Protein AF-0000000084337267 (afdb_homodimer)

Sequence (332 aa):
MKSTITTDLRGLTYNDCVKAAYFEVLKQTKALLATLPEDPHRYSLIREDKVPIIEGTIVHEFINPLLYMRLECHKDDKLAINFGCDSQPGFLEYEPLSGMFLRILYKVTMSTTTAINIEDCVRTDYIVTECSEFYEFLEEVGLKNHIFHHIKHKPKAIKRKLRKVAMKSTITTDLRGLTYNDCVKAAYFEVLKQTKALLATLPEDPHRYSLIREDKVPIIEGTIVHEFINPLLYMRLECHKDDKLAINFGCDSQPGFLEYEPLSGMFLRILYKVTMSTTTAINIEDCVRTDYIVTECSEFYEFLEEVGLKNHIFHHIKHKPKAIKRKLRKVA

pLDDT: mean 87.69, std 18.83, range [27.53, 98.81]

Secondary structure (DSSP, 8-state):
-------------HHHHHHHHHHHHHHHHHHHHTT-SSGGGGEEEEE-PPSP--TT-EEEEEE-SSEEEEEEE-GGG-EEEEEEE--SGGGGGGHHHHHHHHHHHHHHTSTTTSSS--GGGB--SS-B--HHHHHHHHHHHT-TT-EEEEPPP-------------/-------------HHHHHHHHHHHHHHHHHHHHTT-SSGGGGEEEEE-PPSP--TT-EEEEEE-SSEEEEEEE-GGG-EEEEEEE--SGGGGGGHHHHHHHHHHHHHHTSTTTSSS--GGGB--SS-B--HHHHHHHHHHHT-TT-EEEEPPP-------------

Structure (mmCIF, N/CA/C/O backbone):
data_AF-0000000084337267-model_v1
#
loop_
_entity.id
_entity.type
_entity.pdbx_description
1 polymer 'Uncharacterized protein'
#
loop_
_atom_site.group_PDB
_atom_site.id
_atom_site.type_symbol
_atom_site.label_atom_id
_atom_site.label_alt_id
_atom_site.label_comp_id
_atom_site.label_asym_id
_atom_site.label_entity_id
_atom_site.label_seq_id
_atom_site.pdbx_PDB_ins_code
_atom_site.Cartn_x
_atom_site.Cartn_y
_atom_site.Cartn_z
_atom_site.occupancy
_atom_site.B_iso_or_equiv
_atom_site.auth_seq_id
_atom_site.auth_comp_id
_atom_site.auth_asym_id
_atom_site.auth_atom_id
_atom_site.pdbx_PDB_model_num
ATOM 1 N N . MET A 1 1 ? -3.305 56.562 -6.633 1 29.8 1 MET A N 1
ATOM 2 C CA . MET A 1 1 ? -2.307 55.562 -6.914 1 29.8 1 MET A CA 1
ATOM 3 C C . MET A 1 1 ? -2.945 54.156 -6.941 1 29.8 1 MET A C 1
ATOM 5 O O . MET A 1 1 ? -3.6 53.75 -5.98 1 29.8 1 MET A O 1
ATOM 9 N N . LYS A 1 2 ? -3.301 53.656 -8.164 1 34.62 2 LYS A N 1
ATOM 10 C CA . LYS A 1 2 ? -4.109 52.438 -8.344 1 34.62 2 LYS A CA 1
ATOM 11 C C . LYS A 1 2 ? -3.439 51.219 -7.719 1 34.62 2 LYS A C 1
ATOM 13 O O . LYS A 1 2 ? -2.27 50.938 -7.984 1 34.62 2 LYS A O 1
ATOM 18 N N . SER A 1 3 ? -3.695 50.844 -6.473 1 32.66 3 SER A N 1
ATOM 19 C CA . SER A 1 3 ? -3.137 49.688 -5.777 1 32.66 3 SER A CA 1
ATOM 20 C C . SER A 1 3 ? -3.24 48.438 -6.625 1 32.66 3 SER A C 1
ATOM 22 O O . SER A 1 3 ? -4.336 48.031 -7.043 1 32.66 3 SER A O 1
ATOM 24 N N . THR A 1 4 ? -2.371 48.281 -7.633 1 36.12 4 THR A N 1
ATOM 25 C CA . THR A 1 4 ? -2.316 47.062 -8.43 1 36.12 4 THR A CA 1
ATOM 26 C C . THR A 1 4 ? -2.383 45.812 -7.543 1 36.12 4 THR A C 1
ATOM 28 O O . THR A 1 4 ? -1.525 45.625 -6.68 1 36.12 4 THR A O 1
ATOM 31 N N . ILE A 1 5 ? -3.492 45.406 -7.059 1 35.41 5 ILE A N 1
ATOM 32 C CA . ILE A 1 5 ? -3.654 44.125 -6.41 1 35.41 5 ILE A CA 1
ATOM 33 C C . ILE A 1 5 ? -2.83 43.062 -7.145 1 35.41 5 ILE A C 1
ATOM 35 O O . ILE A 1 5 ? -3.049 42.812 -8.328 1 35.41 5 ILE A O 1
ATOM 39 N N . THR A 1 6 ? -1.429 43.188 -7.113 1 35.31 6 THR A N 1
ATOM 40 C CA . THR A 1 6 ? -0.659 42.062 -7.645 1 35.31 6 THR A CA 1
ATOM 41 C C . THR A 1 6 ? -1.352 40.719 -7.344 1 35.31 6 THR A C 1
ATOM 43 O O . THR A 1 6 ? -1.533 40.375 -6.18 1 35.31 6 THR A O 1
ATOM 46 N N . THR A 1 7 ? -2.494 40.5 -7.883 1 34.97 7 THR A N 1
ATOM 47 C CA . THR A 1 7 ? -3.08 39.156 -7.93 1 34.97 7 THR A CA 1
ATOM 48 C C . THR A 1 7 ? -1.989 38.094 -7.922 1 34.97 7 THR A C 1
ATOM 50 O O . THR A 1 7 ? -1.185 38 -8.852 1 34.97 7 THR A O 1
ATOM 53 N N . ASP A 1 8 ? -1.152 38 -6.828 1 38.19 8 ASP A N 1
ATOM 54 C CA . ASP A 1 8 ? -0.079 37.031 -6.629 1 38.19 8 ASP A CA 1
ATOM 55 C C . ASP A 1 8 ? -0.383 35.719 -7.348 1 38.19 8 ASP A C 1
ATOM 57 O O . ASP A 1 8 ? -1.327 35.031 -6.988 1 38.19 8 ASP A O 1
ATOM 61 N N . LEU A 1 9 ? -0.412 35.562 -8.547 1 42.19 9 LEU A N 1
ATOM 62 C CA . LEU A 1 9 ? -0.551 34.5 -9.531 1 42.19 9 LEU A CA 1
ATOM 63 C C . LEU A 1 9 ? 0.139 33.219 -9.055 1 42.19 9 LEU A C 1
ATOM 65 O O . LEU A 1 9 ? 0.752 32.5 -9.852 1 42.19 9 LEU A O 1
ATOM 69 N N . ARG A 1 10 ? 0.681 33.125 -7.902 1 48.06 10 ARG A N 1
ATOM 70 C CA . ARG A 1 10 ? 1.623 32.094 -7.461 1 48.06 10 ARG A CA 1
ATOM 71 C C . ARG A 1 10 ? 1.067 30.703 -7.703 1 48.06 10 ARG A C 1
ATOM 73 O O . ARG A 1 10 ? -0.042 30.391 -7.266 1 48.06 10 ARG A O 1
ATOM 80 N N . GLY A 1 11 ? 1.317 30.156 -8.922 1 65.5 11 GLY A N 1
ATOM 81 C CA . GLY A 1 11 ? 1.007 28.828 -9.406 1 65.5 11 GLY A CA 1
ATOM 82 C C . GLY A 1 11 ? 0.989 27.781 -8.312 1 65.5 11 GLY A C 1
ATOM 83 O O . GLY A 1 11 ? 1.467 28.016 -7.203 1 65.5 11 GLY A O 1
ATOM 84 N N . LEU A 1 12 ? 0.095 26.812 -8.477 1 81.56 12 LEU A N 1
ATOM 85 C CA . LEU A 1 12 ? -0.042 25.734 -7.496 1 81.56 12 LEU A CA 1
ATOM 86 C C . LEU A 1 12 ? 1.315 25.125 -7.168 1 81.56 12 LEU A C 1
ATOM 88 O O . LEU A 1 12 ? 2.088 24.797 -8.07 1 81.56 12 LEU A O 1
ATOM 92 N N . THR A 1 13 ? 1.628 25.359 -5.957 1 93.25 13 THR A N 1
ATOM 93 C CA . THR A 1 13 ? 2.869 24.734 -5.512 1 93.25 13 THR A CA 1
ATOM 94 C C . THR A 1 13 ? 2.688 23.219 -5.34 1 93.25 13 THR A C 1
ATOM 96 O O . THR A 1 13 ? 1.566 22.719 -5.402 1 93.25 13 THR A O 1
ATOM 99 N N . TYR A 1 14 ? 3.762 22.516 -5.219 1 96.19 14 TYR A N 1
ATOM 100 C CA . TYR A 1 14 ? 3.76 21.078 -4.918 1 96.19 14 TYR A CA 1
ATOM 101 C C . TYR A 1 14 ? 2.898 20.797 -3.695 1 96.19 14 TYR A C 1
ATOM 103 O O . TYR A 1 14 ? 2.006 19.938 -3.748 1 96.19 14 TYR A O 1
ATOM 111 N N . ASN A 1 15 ? 3.111 21.547 -2.664 1 96.25 15 ASN A N 1
ATOM 112 C CA . ASN A 1 15 ? 2.406 21.312 -1.408 1 96.25 15 ASN A CA 1
ATOM 113 C C . ASN A 1 15 ? 0.914 21.609 -1.543 1 96.25 15 ASN A C 1
ATOM 115 O O . ASN A 1 15 ? 0.089 20.938 -0.913 1 96.25 15 ASN A O 1
ATOM 119 N N . ASP A 1 16 ? 0.606 22.578 -2.326 1 96.5 16 ASP A N 1
ATOM 120 C CA . ASP A 1 16 ? -0.805 22.844 -2.584 1 96.5 16 ASP A CA 1
ATOM 121 C C . ASP A 1 16 ? -1.481 21.656 -3.252 1 96.5 16 ASP A C 1
ATOM 123 O O . ASP A 1 16 ? -2.59 21.266 -2.871 1 96.5 16 ASP A O 1
ATOM 127 N N . CYS A 1 17 ? -0.788 21.094 -4.199 1 97.88 17 CYS A N 1
ATOM 128 C CA . CYS A 1 17 ? -1.331 19.953 -4.93 1 97.88 17 CYS A CA 1
ATOM 129 C C . CYS A 1 17 ? -1.452 18.734 -4.027 1 97.88 17 CYS A C 1
ATOM 131 O O . CYS A 1 17 ? -2.447 18 -4.086 1 97.88 17 CYS A O 1
ATOM 133 N N . VAL A 1 18 ? -0.488 18.5 -3.176 1 98.25 18 VAL A N 1
ATOM 134 C CA . VAL A 1 18 ? -0.509 17.375 -2.264 1 98.25 18 VAL A CA 1
ATOM 135 C C . VAL A 1 18 ? -1.663 17.516 -1.274 1 98.25 18 VAL A C 1
ATOM 137 O O . VAL A 1 18 ? -2.404 16.562 -1.024 1 98.25 18 VAL A O 1
ATOM 140 N N . LYS A 1 19 ? -1.776 18.688 -0.777 1 97.56 19 LYS A N 1
ATOM 141 C CA . LYS A 1 19 ? -2.848 18.953 0.176 1 97.56 19 LYS A CA 1
ATOM 142 C C . LYS A 1 19 ? -4.219 18.734 -0.458 1 97.56 19 LYS A C 1
ATOM 144 O O . LYS A 1 19 ? -5.082 18.078 0.13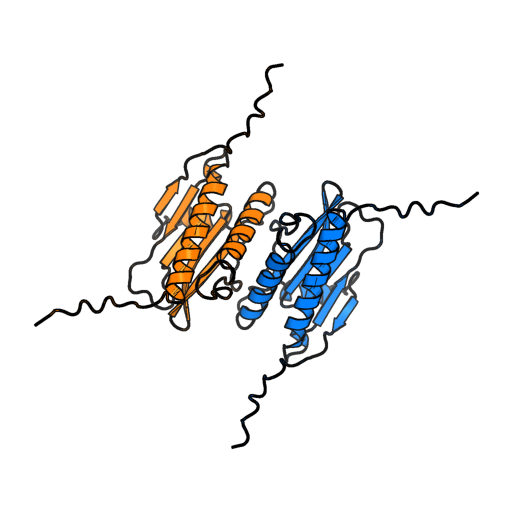5 1 97.56 19 LYS A O 1
ATOM 149 N N . ALA A 1 20 ? -4.367 19.25 -1.608 1 98 20 ALA A N 1
ATOM 150 C CA . ALA A 1 20 ? -5.625 19.062 -2.326 1 98 20 ALA A CA 1
ATOM 151 C C . ALA A 1 20 ? -5.902 17.578 -2.572 1 98 20 ALA A C 1
ATOM 153 O O . ALA A 1 20 ? -7.031 17.109 -2.383 1 98 20 ALA A O 1
ATOM 154 N N . ALA A 1 21 ? -4.945 16.844 -2.988 1 98.62 21 ALA A N 1
ATOM 155 C CA . ALA A 1 21 ? -5.082 15.422 -3.236 1 98.62 21 ALA A CA 1
ATOM 156 C C . ALA A 1 21 ? -5.449 14.672 -1.958 1 98.62 21 ALA A C 1
ATOM 158 O O . ALA A 1 21 ? -6.332 13.805 -1.968 1 98.62 21 ALA A O 1
ATOM 159 N N . TYR A 1 22 ? -4.812 15.07 -0.881 1 98.56 22 TYR A N 1
ATOM 160 C CA . TYR A 1 22 ? -5.082 14.43 0.403 1 98.56 22 TYR A CA 1
ATOM 161 C C . TYR A 1 22 ? -6.555 14.562 0.779 1 98.56 22 TYR A C 1
ATOM 163 O O . TYR A 1 22 ? -7.203 13.578 1.136 1 98.56 22 TYR A O 1
ATOM 171 N N . PHE A 1 23 ? -7.004 15.68 0.663 1 98.62 23 PHE A N 1
ATOM 172 C CA . PHE A 1 23 ? -8.367 15.914 1.133 1 98.62 23 PHE A CA 1
ATOM 173 C C . PHE A 1 23 ? -9.383 15.32 0.166 1 98.62 23 PHE A C 1
ATOM 175 O O . PHE A 1 23 ? -10.477 14.922 0.573 1 98.62 23 PHE A O 1
ATOM 182 N N . GLU A 1 24 ? -9.008 15.242 -1.08 1 98.75 24 GLU A N 1
ATOM 183 C CA . GLU A 1 24 ? -9.852 14.508 -2.021 1 98.75 24 GLU A CA 1
ATOM 184 C C . GLU A 1 24 ? -9.898 13.023 -1.683 1 98.75 24 GLU A C 1
ATOM 186 O O . GLU A 1 24 ? -10.977 12.422 -1.677 1 98.75 24 GLU A O 1
ATOM 191 N N . VAL A 1 25 ? -8.781 12.398 -1.375 1 98.81 25 VAL A N 1
ATOM 192 C CA . VAL A 1 25 ? -8.734 10.992 -0.967 1 98.81 25 VAL A CA 1
ATOM 193 C C . VAL A 1 25 ? -9.547 10.797 0.306 1 98.81 25 VAL A C 1
ATOM 195 O O . VAL A 1 25 ? -10.32 9.844 0.414 1 98.81 25 VAL A O 1
ATOM 198 N N . LEU A 1 26 ? -9.352 11.734 1.216 1 98.75 26 LEU A N 1
ATOM 199 C CA . LEU A 1 26 ? -10.086 11.656 2.479 1 98.75 26 LEU A CA 1
ATOM 200 C C . LEU A 1 26 ? -11.586 11.68 2.24 1 98.75 26 LEU A C 1
ATOM 202 O O . LEU A 1 26 ? -12.328 10.891 2.828 1 98.75 26 LEU A O 1
ATOM 206 N N . LYS A 1 27 ? -12 12.578 1.406 1 98.56 27 LYS A N 1
ATOM 207 C CA . LYS A 1 27 ? -13.414 12.703 1.073 1 98.56 27 LYS A CA 1
ATOM 208 C C . LYS A 1 27 ? -13.961 11.398 0.503 1 98.56 27 LYS A C 1
ATOM 210 O O . LYS A 1 27 ? -15 10.898 0.956 1 98.56 27 LYS A O 1
ATOM 215 N N . GLN A 1 28 ? -13.305 10.828 -0.423 1 98.44 28 GLN A N 1
ATOM 216 C CA . GLN A 1 28 ? -13.742 9.586 -1.055 1 98.44 28 GLN A CA 1
ATOM 217 C C . GLN A 1 28 ? -13.672 8.414 -0.077 1 98.44 28 GLN A C 1
ATOM 219 O O . GLN A 1 28 ? -14.516 7.52 -0.107 1 98.44 28 GLN A O 1
ATOM 224 N N . THR A 1 29 ? -12.68 8.43 0.782 1 98.19 29 THR A N 1
ATOM 225 C CA . THR A 1 29 ? -12.508 7.395 1.793 1 98.19 29 THR A CA 1
ATOM 226 C C . THR A 1 29 ? -13.664 7.406 2.783 1 98.19 29 THR A C 1
ATOM 228 O O . THR A 1 29 ? -14.234 6.359 3.102 1 98.19 29 THR A O 1
ATOM 231 N N . LYS A 1 30 ? -13.977 8.586 3.213 1 98.31 30 LYS A N 1
ATOM 232 C CA . LYS A 1 30 ? -15.109 8.719 4.129 1 98.31 30 LYS A CA 1
ATOM 233 C C . LYS A 1 30 ? -16.406 8.234 3.479 1 98.31 30 LYS A C 1
ATOM 235 O O . LYS A 1 30 ? -17.25 7.629 4.137 1 98.31 30 LYS A O 1
ATOM 240 N N . ALA A 1 31 ? -16.547 8.492 2.229 1 98.06 31 ALA A N 1
ATOM 241 C CA . ALA A 1 31 ? -17.719 8.016 1.499 1 98.06 31 ALA A CA 1
ATOM 242 C C . ALA A 1 31 ? -17.766 6.488 1.47 1 98.06 31 ALA A C 1
ATOM 244 O O . ALA A 1 31 ? -18.828 5.887 1.609 1 98.06 31 ALA A O 1
ATOM 245 N N . LEU A 1 32 ? -16.625 5.84 1.297 1 97.44 32 LEU A N 1
ATOM 246 C CA . LEU A 1 32 ? -16.531 4.387 1.328 1 97.44 32 LEU A CA 1
ATOM 247 C C . LEU A 1 32 ? -16.938 3.844 2.695 1 97.44 32 LEU A C 1
ATOM 249 O O . LEU A 1 32 ? -17.75 2.914 2.785 1 97.44 32 LEU A O 1
ATOM 253 N N . LEU A 1 33 ? -16.406 4.465 3.732 1 98 33 LEU A N 1
ATOM 254 C CA . LEU A 1 33 ? -16.656 4.016 5.098 1 98 33 LEU A CA 1
ATOM 255 C C . LEU A 1 33 ? -18.125 4.211 5.473 1 98 33 LEU A C 1
ATOM 257 O O . LEU A 1 33 ? -18.688 3.428 6.242 1 98 33 LEU A O 1
ATOM 261 N N . ALA A 1 34 ? -18.75 5.195 4.902 1 98.12 34 ALA A N 1
ATOM 262 C CA . ALA A 1 34 ? -20.141 5.523 5.195 1 98.12 34 ALA A CA 1
ATOM 263 C C . ALA A 1 34 ? -21.062 4.391 4.77 1 98.12 34 ALA A C 1
ATOM 265 O O . ALA A 1 34 ? -22.203 4.301 5.246 1 98.12 34 ALA A O 1
ATOM 266 N N . THR A 1 35 ? -20.609 3.527 3.896 1 96.94 35 THR A N 1
ATOM 267 C CA . THR A 1 35 ? -21.469 2.463 3.379 1 96.94 35 THR A CA 1
ATOM 268 C C . THR A 1 35 ? -21.531 1.298 4.363 1 96.94 35 THR A C 1
ATOM 270 O O . THR A 1 35 ? -22.391 0.419 4.238 1 96.94 35 THR A O 1
ATOM 273 N N . LEU A 1 36 ? -20.641 1.259 5.324 1 96.56 36 LEU A N 1
ATOM 274 C CA . LEU A 1 36 ? -20.562 0.138 6.254 1 96.56 36 LEU A CA 1
ATOM 275 C C . LEU A 1 36 ? -21.656 0.24 7.316 1 96.56 36 LEU A C 1
ATOM 277 O O . LEU A 1 36 ? -21.844 1.3 7.918 1 96.56 36 LEU A O 1
ATOM 281 N N . PRO A 1 37 ? -22.281 -0.861 7.582 1 94.94 37 PRO A N 1
ATOM 282 C CA . PRO A 1 37 ? -23.422 -0.803 8.5 1 94.94 37 PRO A CA 1
ATOM 283 C C . PRO A 1 37 ? -23 -0.705 9.961 1 94.94 37 PRO A C 1
ATOM 285 O O . PRO A 1 37 ? -23.703 -0.094 10.773 1 94.94 37 PRO A O 1
ATOM 288 N N . GLU A 1 38 ? -21.906 -1.319 10.344 1 94.75 38 GLU A N 1
ATOM 289 C CA . GLU A 1 38 ? -21.5 -1.37 11.75 1 94.75 38 GLU A CA 1
ATOM 290 C C . GLU A 1 38 ? -20.891 -0.045 12.203 1 94.75 38 GLU A C 1
ATOM 292 O O . GLU A 1 38 ? -19.938 0.446 11.594 1 94.75 38 GLU A O 1
ATOM 297 N N . ASP A 1 39 ? -21.234 0.528 13.289 1 95.81 39 ASP A N 1
ATOM 298 C CA . ASP A 1 39 ? -20.844 1.843 13.789 1 95.81 39 ASP A CA 1
ATOM 299 C C . ASP A 1 39 ? -19.344 1.904 14.047 1 95.81 39 ASP A C 1
ATOM 301 O O . ASP A 1 39 ? -18.672 2.848 13.617 1 95.81 39 ASP A O 1
ATOM 305 N N . PRO A 1 40 ? -18.781 0.913 14.672 1 95.56 40 PRO A N 1
ATO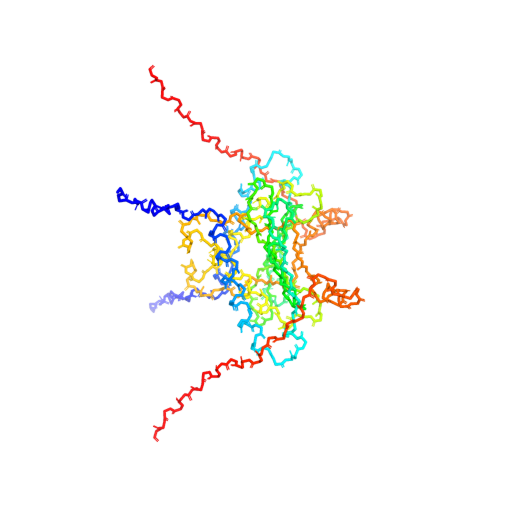M 306 C CA . PRO A 1 40 ? -17.359 1.019 15.008 1 95.56 40 PRO A CA 1
ATOM 307 C C . PRO A 1 40 ? -16.484 1.192 13.773 1 95.56 40 PRO A C 1
ATOM 309 O O . PRO A 1 40 ? -15.398 1.781 13.867 1 95.56 40 PRO A O 1
ATOM 312 N N . HIS A 1 41 ? -16.969 0.697 12.648 1 96.56 41 HIS A N 1
ATOM 313 C CA . HIS A 1 41 ? -16.203 0.799 11.414 1 96.56 41 HIS A CA 1
ATOM 314 C C . HIS A 1 41 ? -16.312 2.193 10.805 1 96.56 41 HIS A C 1
ATOM 316 O O . HIS A 1 41 ? -15.562 2.539 9.891 1 96.56 41 HIS A O 1
ATOM 322 N N . ARG A 1 42 ? -17.172 3.004 11.383 1 97.88 42 ARG A N 1
ATOM 323 C CA . ARG A 1 42 ? -17.391 4.363 10.898 1 97.88 42 ARG A CA 1
ATOM 324 C C . ARG A 1 42 ? -16.906 5.391 11.914 1 97.88 42 ARG A C 1
ATOM 326 O O . ARG A 1 42 ? -17.109 6.594 11.734 1 97.88 42 ARG A O 1
ATOM 333 N N . TYR A 1 43 ? -16.297 4.883 12.977 1 97.88 43 TYR A N 1
ATOM 334 C CA . TYR A 1 43 ? -15.648 5.773 13.938 1 97.88 43 TYR A CA 1
ATOM 335 C C . TYR A 1 43 ? -14.297 6.242 13.43 1 97.88 43 TYR A C 1
ATOM 337 O O . TYR A 1 43 ? -13.594 5.496 12.742 1 97.88 43 TYR A O 1
ATOM 345 N N . SER A 1 44 ? -14 7.461 13.766 1 97.88 44 SER A N 1
ATOM 346 C CA . SER A 1 44 ? -12.68 7.973 13.398 1 97.88 44 SER A CA 1
ATOM 347 C C . SER A 1 44 ? -12.18 8.992 14.414 1 97.88 44 SER A C 1
ATOM 349 O O . SER A 1 44 ? -12.977 9.57 15.164 1 97.88 44 SER A O 1
ATOM 351 N N . LEU A 1 45 ? -10.922 9.07 14.523 1 97.75 45 LEU A N 1
ATOM 352 C CA . LEU A 1 45 ? -10.211 10.102 15.281 1 97.75 45 LEU A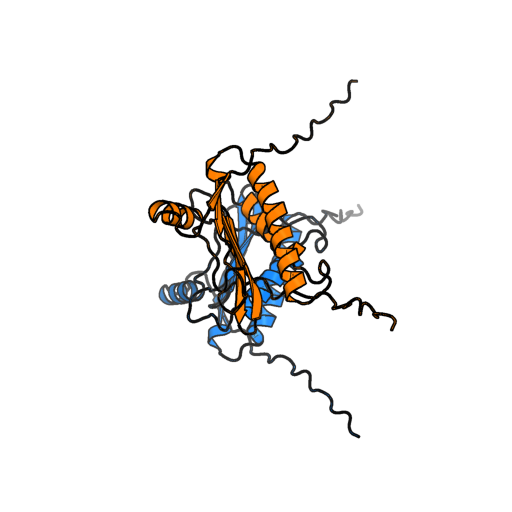 CA 1
ATOM 353 C C . LEU A 1 45 ? -9.438 11.023 14.352 1 97.75 45 LEU A C 1
ATOM 355 O O . LEU A 1 45 ? -8.727 10.562 13.461 1 97.75 45 LEU A O 1
ATOM 359 N N . ILE A 1 46 ? -9.641 12.32 14.562 1 97.56 46 ILE A N 1
ATOM 360 C CA . ILE A 1 46 ? -9.023 13.305 13.688 1 97.56 46 ILE A CA 1
ATOM 361 C C . ILE A 1 46 ? -8.094 14.203 14.5 1 97.56 46 ILE A C 1
ATOM 363 O O . ILE A 1 46 ? -8.453 14.656 15.586 1 97.56 46 ILE A O 1
ATOM 367 N N . ARG A 1 47 ? -6.914 14.391 13.945 1 95.94 47 ARG A N 1
ATOM 368 C CA . ARG A 1 47 ? -5.941 15.312 14.516 1 95.94 47 ARG A CA 1
ATOM 369 C C . ARG A 1 47 ? -5.508 16.359 13.484 1 95.94 47 ARG A C 1
ATOM 371 O O . ARG A 1 47 ? -5.285 16.016 12.32 1 95.94 47 ARG A O 1
ATOM 378 N N . GLU A 1 48 ? -5.465 17.578 13.867 1 91.94 48 GLU A N 1
ATOM 379 C CA . GLU A 1 48 ? -4.91 18.688 13.094 1 91.94 48 GLU A CA 1
ATOM 380 C C . GLU A 1 48 ? -3.998 19.547 13.961 1 91.94 48 GLU A C 1
ATOM 382 O O . GLU A 1 48 ? -4.41 20.031 15.016 1 91.94 48 GLU A O 1
ATOM 387 N N . ASP A 1 49 ? -2.762 19.594 13.523 1 84.38 49 ASP A N 1
ATOM 388 C CA . ASP A 1 49 ? -1.841 20.453 14.273 1 84.38 49 ASP A CA 1
ATOM 389 C C . ASP A 1 49 ? -1.933 21.906 13.805 1 84.38 49 ASP A C 1
ATOM 391 O O . ASP A 1 49 ? -2.309 22.172 12.656 1 84.38 49 ASP A O 1
ATOM 395 N N . LYS A 1 50 ? -1.516 22.656 14.766 1 76 50 LYS A N 1
ATOM 396 C CA . LYS A 1 50 ? -1.563 24.094 14.516 1 76 50 LYS A CA 1
ATOM 397 C C . LYS A 1 50 ? -0.4 24.547 13.641 1 76 50 LYS A C 1
ATOM 399 O O . LYS A 1 50 ? 0.655 23.906 13.625 1 76 50 LYS A O 1
ATOM 404 N N . VAL A 1 51 ? -0.553 25.562 12.938 1 76.38 51 VAL A N 1
ATOM 405 C CA . VAL A 1 51 ? 0.43 26.25 12.102 1 76.38 51 VAL A CA 1
ATOM 406 C C . VAL A 1 51 ? 1.454 26.953 12.992 1 76.38 51 VAL A C 1
ATOM 408 O O . VAL A 1 51 ? 1.163 27.297 14.141 1 76.38 51 VAL A O 1
ATOM 411 N N . PRO A 1 52 ? 2.865 27.031 12.5 1 86 52 PRO A N 1
ATOM 412 C CA . PRO A 1 52 ? 3.322 26.922 11.109 1 86 52 PRO A CA 1
ATOM 413 C C . PRO A 1 52 ? 3.629 25.469 10.711 1 86 52 PRO A C 1
ATOM 415 O O . PRO A 1 52 ? 3.932 24.641 11.57 1 86 52 PRO A O 1
ATOM 418 N N . ILE A 1 53 ? 3.512 25.281 9.453 1 86.81 53 ILE A N 1
ATOM 419 C CA . ILE A 1 53 ? 3.838 23.969 8.898 1 86.81 53 ILE A CA 1
ATOM 420 C C . ILE A 1 53 ? 5.348 23.859 8.703 1 86.81 53 ILE A C 1
ATOM 422 O O . ILE A 1 53 ? 5.918 24.484 7.82 1 86.81 53 ILE A O 1
ATOM 426 N N . ILE A 1 54 ? 5.938 23.141 9.602 1 89.38 54 ILE A N 1
ATOM 427 C CA . ILE A 1 54 ? 7.363 22.844 9.539 1 89.38 54 ILE A CA 1
ATOM 428 C C . ILE A 1 54 ? 7.578 21.328 9.523 1 89.38 54 ILE A C 1
ATOM 430 O O . ILE A 1 54 ? 6.629 20.562 9.688 1 89.38 54 ILE A O 1
ATOM 434 N N . GLU A 1 55 ? 8.773 20.922 9.305 1 91.69 55 GLU A N 1
ATOM 435 C CA . GLU A 1 55 ? 9.086 19.5 9.305 1 91.69 55 GLU A CA 1
ATOM 436 C C . GLU A 1 55 ? 8.562 18.812 10.57 1 91.69 55 GLU A C 1
ATOM 438 O O . GLU A 1 55 ? 8.758 19.328 11.68 1 91.69 55 GLU A O 1
ATOM 443 N N . GLY A 1 56 ? 7.844 17.734 10.383 1 91.69 56 GLY A N 1
ATOM 444 C CA . GLY A 1 56 ? 7.305 16.984 11.508 1 91.69 56 GLY A CA 1
ATOM 445 C C . GLY A 1 56 ? 5.875 17.375 11.852 1 91.69 56 GLY A C 1
ATOM 446 O O . GLY A 1 56 ? 5.191 16.656 12.578 1 91.69 56 GLY A O 1
ATOM 447 N N . THR A 1 57 ? 5.434 18.5 11.297 1 94.5 57 THR A N 1
ATOM 448 C CA . THR A 1 57 ? 4.07 18.938 11.57 1 94.5 57 THR A CA 1
ATOM 449 C C . THR A 1 57 ? 3.057 17.984 10.945 1 94.5 57 THR A C 1
ATOM 451 O O . THR A 1 57 ? 3.168 17.625 9.773 1 94.5 57 THR A O 1
ATOM 454 N N . ILE A 1 58 ? 2.123 17.562 11.758 1 95.81 58 ILE A N 1
ATOM 455 C CA . ILE A 1 58 ? 0.977 16.797 11.266 1 95.81 58 ILE A CA 1
ATOM 456 C C . ILE A 1 58 ? -0.134 17.75 10.836 1 95.81 58 ILE A C 1
ATOM 458 O O . ILE A 1 58 ? -0.864 18.281 11.68 1 95.81 58 ILE A O 1
ATOM 462 N N . VAL A 1 59 ? -0.193 17.953 9.578 1 96.88 59 VAL A N 1
ATOM 463 C CA . VAL A 1 59 ? -1.186 18.875 9.039 1 96.88 59 VAL A CA 1
ATOM 464 C C . VAL A 1 59 ? -2.588 18.328 9.273 1 96.88 59 VAL A C 1
ATOM 466 O O . VAL A 1 59 ? -3.502 19.078 9.641 1 96.88 59 VAL A O 1
ATOM 469 N N . HIS A 1 60 ? -2.793 17.078 9.094 1 97.62 60 HIS A N 1
ATOM 470 C CA . HIS A 1 60 ? -4.047 16.375 9.312 1 97.62 60 HIS A CA 1
ATOM 471 C C . HIS A 1 60 ? -3.811 14.867 9.477 1 97.62 60 HIS A C 1
ATOM 473 O O . HIS A 1 60 ? -2.992 14.289 8.758 1 97.62 60 HIS A O 1
ATOM 479 N N . GLU A 1 61 ? -4.539 14.258 10.352 1 97.88 61 GLU A N 1
ATOM 480 C CA . GLU A 1 61 ? -4.465 12.812 10.578 1 97.88 61 GLU A CA 1
ATOM 481 C C . GLU A 1 61 ? -5.852 12.211 10.781 1 97.88 61 GLU A C 1
ATOM 483 O O . GLU A 1 61 ? -6.652 12.742 11.555 1 97.88 61 GLU A O 1
ATOM 488 N N . PHE A 1 62 ? -6.109 11.234 10.016 1 98.44 62 PHE A N 1
ATOM 489 C CA . PHE A 1 62 ? -7.355 10.477 10.07 1 98.44 62 PHE A CA 1
ATOM 490 C C . PHE A 1 62 ? -7.102 9.047 10.508 1 98.44 62 PHE A C 1
ATOM 492 O O . PHE A 1 62 ? -6.41 8.289 9.82 1 98.44 62 PHE A O 1
ATOM 499 N N . ILE A 1 63 ? -7.637 8.641 11.664 1 98.06 63 ILE A N 1
ATOM 500 C CA . ILE A 1 63 ? -7.469 7.297 12.211 1 98.06 63 ILE A CA 1
ATOM 501 C C . ILE A 1 63 ? -8.828 6.609 12.305 1 98.06 63 ILE A C 1
ATOM 503 O O . ILE A 1 63 ? -9.727 7.098 12.992 1 98.06 63 ILE A O 1
ATOM 507 N N . ASN A 1 64 ? -8.992 5.617 11.648 1 98.25 64 ASN A N 1
ATOM 508 C CA . ASN A 1 64 ? -10.133 4.707 11.625 1 98.25 64 ASN A CA 1
ATOM 509 C C . ASN A 1 64 ? -9.703 3.264 11.867 1 98.25 64 ASN A C 1
ATOM 511 O O . ASN A 1 64 ? -8.578 2.881 11.531 1 98.25 64 ASN A O 1
ATOM 515 N N . PRO A 1 65 ? -10.578 2.443 12.469 1 97.56 65 PRO A N 1
ATOM 516 C CA . PRO A 1 65 ? -10.18 1.069 12.781 1 97.56 65 PRO A CA 1
ATOM 517 C C . PRO A 1 65 ? -9.758 0.282 11.539 1 97.56 65 PRO A C 1
ATOM 519 O O . PRO A 1 65 ? -9.039 -0.714 11.648 1 97.56 65 PRO A O 1
ATOM 522 N N . LEU A 1 66 ? -10.227 0.708 10.391 1 97.81 66 LEU A N 1
ATOM 523 C CA . LEU A 1 66 ? -9.945 -0.04 9.172 1 97.81 66 LEU A CA 1
ATOM 524 C C . LEU A 1 66 ? -8.875 0.661 8.336 1 97.81 66 LEU A C 1
ATOM 526 O O . LEU A 1 66 ? -8.109 0.007 7.629 1 97.81 66 LEU A O 1
ATOM 530 N N . LEU A 1 67 ? -8.859 1.96 8.383 1 98.38 67 LEU A N 1
ATOM 531 C CA . LEU A 1 67 ? -8.023 2.746 7.48 1 98.38 67 LEU A CA 1
ATOM 532 C C . LEU A 1 67 ? -7.285 3.846 8.234 1 98.38 67 LEU A C 1
ATOM 534 O O . LEU A 1 67 ? -7.742 4.293 9.289 1 98.38 67 LEU A O 1
ATOM 538 N N . TYR A 1 68 ? -6.184 4.258 7.672 1 98.44 68 TYR A N 1
ATOM 539 C CA . TYR A 1 68 ? -5.336 5.297 8.25 1 98.44 68 TYR A CA 1
ATOM 540 C C . TYR A 1 68 ? -4.809 6.234 7.172 1 98.44 68 TYR A C 1
ATOM 542 O O . TYR A 1 68 ? -4.426 5.789 6.086 1 98.44 68 TYR A O 1
ATOM 550 N N . MET A 1 69 ? -4.801 7.551 7.465 1 98.5 69 MET A N 1
ATOM 551 C CA . MET A 1 69 ? -4.184 8.555 6.602 1 98.5 69 MET A CA 1
ATOM 552 C C . MET A 1 69 ? -3.584 9.688 7.43 1 98.5 69 MET A C 1
ATOM 554 O O . MET A 1 69 ? -4.18 10.125 8.414 1 98.5 69 MET A O 1
ATOM 558 N N . ARG A 1 70 ? -2.455 10.18 6.945 1 98.31 70 ARG A N 1
ATOM 559 C CA . ARG A 1 70 ? -1.809 11.305 7.609 1 98.31 70 ARG A CA 1
ATOM 560 C C . ARG A 1 70 ? -1.125 12.219 6.594 1 98.31 70 ARG A C 1
ATOM 562 O O . ARG A 1 70 ? -0.41 11.742 5.711 1 98.31 70 ARG A O 1
ATOM 569 N N . LEU A 1 71 ? -1.454 13.438 6.629 1 98.25 71 LEU A N 1
ATOM 570 C CA . LEU A 1 71 ? -0.736 14.492 5.914 1 98.25 71 LEU A CA 1
ATOM 571 C C . LEU A 1 71 ? 0.301 15.148 6.816 1 98.25 71 LEU A C 1
ATOM 573 O O . LEU A 1 71 ? -0.05 15.766 7.828 1 98.25 71 LEU A O 1
ATOM 577 N N . GLU A 1 72 ? 1.548 15.039 6.445 1 97.25 72 GLU A N 1
ATOM 578 C CA . GLU A 1 72 ? 2.627 15.5 7.309 1 97.25 72 GLU A CA 1
ATOM 579 C C . GLU A 1 72 ? 3.676 16.281 6.516 1 97.25 72 GLU A C 1
ATOM 581 O O . GLU A 1 72 ? 3.9 15.992 5.336 1 97.25 72 GLU A O 1
ATOM 586 N N . CYS A 1 73 ? 4.25 17.219 7.113 1 96.81 73 CYS A N 1
ATOM 587 C CA . CYS A 1 73 ? 5.379 17.938 6.523 1 96.81 73 CYS A CA 1
ATOM 588 C C . CYS A 1 73 ? 6.684 17.188 6.773 1 96.81 73 CYS A C 1
ATOM 590 O O . CYS A 1 73 ? 7.082 17 7.922 1 96.81 73 CYS A O 1
ATOM 592 N N . HIS A 1 74 ? 7.309 16.766 5.703 1 92.38 74 HIS A N 1
ATOM 593 C CA . HIS A 1 74 ? 8.555 16.016 5.77 1 92.38 74 HIS A CA 1
ATOM 594 C C . HIS A 1 74 ? 9.758 16.906 5.504 1 92.38 74 HIS A C 1
ATOM 596 O O . HIS A 1 74 ? 9.656 18.125 5.582 1 92.38 74 HIS A O 1
ATOM 602 N N . LYS A 1 75 ? 10.875 16.234 5.305 1 87.25 75 LYS A N 1
ATOM 603 C CA . LYS A 1 75 ? 12.117 16.969 5.035 1 87.25 75 LYS A CA 1
ATOM 604 C C . LYS A 1 75 ? 11.961 17.875 3.826 1 87.25 75 LYS A C 1
ATOM 606 O O . LYS A 1 75 ? 11.164 17.609 2.928 1 87.25 75 LYS A O 1
ATOM 611 N N . ASP A 1 76 ? 12.641 19.016 3.791 1 87.62 76 ASP A N 1
ATOM 612 C CA . ASP A 1 76 ? 12.648 20 2.717 1 87.62 76 ASP A CA 1
ATOM 613 C C . ASP A 1 76 ? 11.281 20.672 2.58 1 87.62 76 ASP A C 1
ATOM 615 O O . ASP A 1 76 ? 10.875 21.047 1.478 1 87.62 76 ASP A O 1
ATOM 619 N N . ASP A 1 77 ? 10.469 20.594 3.654 1 91.62 77 ASP A N 1
ATOM 620 C CA . ASP A 1 77 ? 9.18 21.281 3.76 1 91.62 77 ASP A CA 1
ATOM 621 C C . ASP A 1 77 ? 8.18 20.734 2.746 1 91.62 77 ASP A C 1
ATOM 623 O O . ASP A 1 77 ? 7.387 21.484 2.18 1 91.62 77 ASP A O 1
ATOM 627 N N . LYS A 1 78 ? 8.375 19.516 2.441 1 95.69 78 LYS A N 1
ATOM 628 C CA . LYS A 1 78 ? 7.453 18.875 1.499 1 95.69 78 LYS A CA 1
ATOM 629 C C . LYS A 1 78 ? 6.363 18.109 2.23 1 95.69 78 LYS A C 1
ATOM 631 O O . LYS A 1 78 ? 6.656 17.328 3.152 1 95.69 78 LYS A O 1
ATOM 636 N N . LEU A 1 79 ? 5.191 18.312 1.775 1 97.19 79 LEU A N 1
ATOM 637 C CA . LEU A 1 79 ? 4.078 17.531 2.314 1 97.19 79 LEU A CA 1
ATOM 638 C C . LEU A 1 79 ? 4.059 16.125 1.725 1 97.19 79 LEU A C 1
ATOM 640 O O . LEU A 1 79 ? 4.383 15.938 0.551 1 97.19 79 LEU A O 1
ATOM 644 N N . ALA A 1 80 ? 3.74 15.188 2.588 1 97.75 80 ALA A N 1
ATOM 645 C CA . ALA A 1 80 ? 3.609 13.797 2.146 1 97.75 80 ALA A CA 1
ATOM 646 C C . ALA A 1 80 ? 2.418 13.117 2.816 1 97.75 80 ALA A C 1
ATOM 648 O O . ALA A 1 80 ? 1.946 13.57 3.863 1 97.75 80 ALA A O 1
ATOM 649 N N . ILE A 1 81 ? 1.968 12.086 2.16 1 98.56 81 ILE A N 1
ATOM 650 C CA . ILE A 1 81 ? 0.805 11.336 2.623 1 98.56 81 ILE A CA 1
ATOM 651 C C . ILE A 1 81 ? 1.241 9.953 3.111 1 98.56 81 ILE A C 1
ATOM 653 O O . ILE A 1 81 ? 1.829 9.18 2.354 1 98.56 81 ILE A O 1
ATOM 657 N N . ASN A 1 82 ? 1.002 9.688 4.363 1 97.62 82 ASN A N 1
ATOM 658 C CA . ASN A 1 82 ? 1.104 8.336 4.914 1 97.62 82 ASN A CA 1
ATOM 659 C C . ASN A 1 82 ? -0.253 7.637 4.938 1 97.62 82 ASN A C 1
ATOM 661 O O . ASN A 1 82 ? -1.29 8.289 5.062 1 97.62 82 ASN A O 1
ATOM 665 N N . PHE A 1 83 ? -0.137 6.348 4.812 1 98.12 83 PHE A N 1
ATOM 666 C CA . PHE A 1 83 ? -1.394 5.609 4.738 1 98.12 83 PHE A CA 1
ATOM 667 C C . PHE A 1 83 ? -1.286 4.277 5.473 1 98.12 83 PHE A C 1
ATOM 669 O O . PHE A 1 83 ? -0.201 3.893 5.91 1 98.12 83 PHE A O 1
ATOM 676 N N . GLY A 1 84 ? -2.438 3.662 5.652 1 97 84 GLY A N 1
ATOM 677 C CA . GLY A 1 84 ? -2.506 2.338 6.25 1 97 84 GLY A CA 1
ATOM 678 C C . GLY A 1 84 ? -3.861 1.679 6.086 1 97 84 GLY A C 1
ATOM 679 O O . GLY A 1 84 ? -4.852 2.348 5.777 1 97 84 GLY A O 1
ATOM 680 N N . CYS A 1 85 ? -3.871 0.416 6.184 1 96.25 85 CYS A N 1
ATOM 681 C CA . CYS A 1 85 ? -5.062 -0.426 6.191 1 96.25 85 CYS A CA 1
ATOM 682 C C . CYS A 1 85 ? -4.898 -1.592 7.16 1 96.25 85 CYS A C 1
ATOM 684 O O . CYS A 1 85 ? -3.809 -2.156 7.281 1 96.25 85 CYS A O 1
ATOM 686 N N . ASP A 1 86 ? -5.961 -1.872 7.781 1 95.31 86 ASP A N 1
ATOM 687 C CA . ASP A 1 86 ? -5.871 -2.969 8.742 1 95.31 86 ASP A CA 1
ATOM 688 C C . ASP A 1 86 ? -5.785 -4.316 8.031 1 95.31 86 ASP A C 1
ATOM 690 O O . ASP A 1 86 ? -6.641 -4.641 7.199 1 95.31 86 ASP A O 1
ATOM 694 N N . SER A 1 87 ? -4.727 -5.035 8.312 1 89.94 87 SER A N 1
ATOM 695 C CA . SER A 1 87 ? -4.527 -6.332 7.68 1 89.94 87 SER A CA 1
ATOM 696 C C . SER A 1 87 ? -4.559 -7.461 8.703 1 89.94 87 SER A C 1
ATOM 698 O O . SER A 1 87 ? -4.066 -8.562 8.445 1 89.94 87 SER A O 1
ATOM 700 N N . GLN A 1 88 ? -5.133 -7.223 9.797 1 87.81 88 GLN A N 1
ATOM 701 C CA . GLN A 1 88 ? -5.27 -8.258 10.82 1 87.81 88 GLN A CA 1
ATOM 702 C C . GLN A 1 88 ? -6.301 -9.305 10.406 1 87.81 88 GLN A C 1
ATOM 704 O O . GLN A 1 88 ? -7.25 -9 9.688 1 87.81 88 GLN A O 1
ATOM 709 N N . PRO A 1 89 ? -6.184 -10.516 10.844 1 85 89 PRO A N 1
ATOM 710 C CA . PRO A 1 89 ? -7.062 -11.617 10.438 1 85 89 PRO A CA 1
ATOM 711 C C . PRO A 1 89 ? -8.539 -11.32 10.695 1 85 89 PRO A C 1
ATOM 713 O O . PRO A 1 89 ? -9.398 -11.742 9.914 1 85 89 PRO A O 1
ATOM 716 N N . GLY A 1 90 ? -8.945 -10.68 11.641 1 82.44 90 GLY A N 1
ATOM 717 C CA . GLY A 1 90 ? -10.328 -10.391 11.977 1 82.44 90 GLY A CA 1
ATOM 718 C C . GLY A 1 90 ? -10.961 -9.359 11.055 1 82.44 90 GLY A C 1
ATOM 719 O O . GLY A 1 90 ? -12.18 -9.156 11.086 1 82.44 90 GLY A O 1
ATOM 720 N N . PHE A 1 91 ? -10.18 -8.852 10.094 1 85.62 91 PHE A N 1
ATOM 721 C CA . PHE A 1 91 ? -10.68 -7.758 9.266 1 85.62 91 PHE A CA 1
ATOM 722 C C . PHE A 1 91 ? -10.586 -8.109 7.785 1 85.62 91 PHE A C 1
ATOM 724 O O . PHE A 1 91 ? -10.727 -7.238 6.926 1 85.62 91 PHE A O 1
ATOM 731 N N . LEU A 1 92 ? -10.484 -9.352 7.469 1 87.19 92 LEU A N 1
ATOM 732 C CA . LEU A 1 92 ? -10.281 -9.805 6.098 1 87.19 92 LEU A CA 1
ATOM 733 C C . LEU A 1 92 ? -11.508 -9.516 5.238 1 87.19 92 LEU A C 1
ATOM 735 O O . LEU A 1 92 ? -11.383 -9.281 4.031 1 87.19 92 LEU A O 1
ATOM 739 N N . GLU A 1 93 ? -12.68 -9.508 5.902 1 91.06 93 GLU A N 1
ATOM 740 C CA . GLU A 1 93 ? -13.914 -9.242 5.168 1 91.06 93 GLU A CA 1
ATOM 741 C C . GLU A 1 93 ? -13.945 -7.82 4.621 1 91.06 93 GLU A C 1
ATOM 743 O O . GLU A 1 93 ? -14.688 -7.523 3.684 1 91.06 93 GLU A O 1
ATOM 748 N N . TYR A 1 94 ? -13.055 -6.949 5.121 1 94.06 94 TYR A N 1
ATOM 749 C CA . TYR A 1 94 ? -13.062 -5.547 4.715 1 94.06 94 TYR A CA 1
ATOM 750 C C . TYR A 1 94 ? -11.938 -5.262 3.729 1 94.06 94 TYR A C 1
ATOM 752 O O . TYR A 1 94 ? -11.727 -4.109 3.336 1 94.06 94 TYR A O 1
ATOM 760 N N . GLU A 1 95 ? -11.281 -6.277 3.287 1 93.62 95 GLU A N 1
ATOM 761 C CA . GLU A 1 95 ? -10.1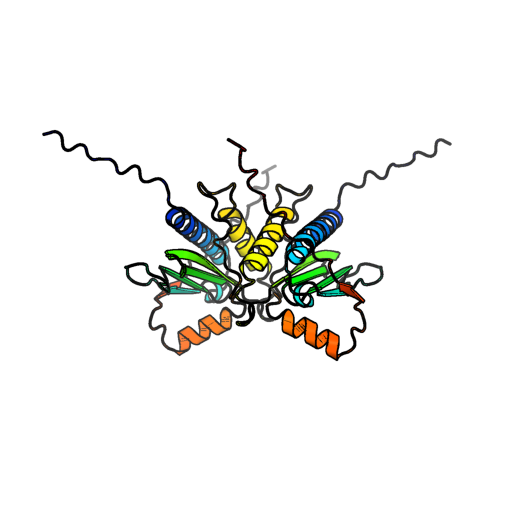8 -6.156 2.342 1 93.62 95 GLU A CA 1
ATOM 762 C C . GLU A 1 95 ? -10.617 -5.449 1.062 1 93.62 95 GLU A C 1
ATOM 764 O O . GLU A 1 95 ? -9.914 -4.578 0.553 1 93.62 95 GLU A O 1
ATOM 769 N N . PRO A 1 96 ? -11.781 -5.723 0.521 1 93.88 96 PRO A N 1
ATOM 770 C CA . PRO A 1 96 ? -12.188 -5 -0.685 1 93.88 96 PRO A CA 1
ATOM 771 C C . PRO A 1 96 ? -12.266 -3.49 -0.47 1 93.88 96 PRO A C 1
ATOM 773 O O . PRO A 1 96 ? -11.922 -2.717 -1.368 1 93.88 96 PRO A O 1
ATOM 776 N N . LEU A 1 97 ? -12.633 -3.117 0.709 1 96.25 97 LEU A N 1
ATOM 777 C CA . LEU A 1 97 ? -12.703 -1.695 1.03 1 96.25 97 LEU A CA 1
ATOM 778 C C . LEU A 1 97 ? -11.312 -1.083 1.097 1 96.25 97 LEU A C 1
ATOM 780 O O . LEU A 1 97 ? -11.078 -0.003 0.55 1 96.25 97 LEU A O 1
ATOM 784 N N . SER A 1 98 ? -10.422 -1.755 1.782 1 96.94 98 SER A N 1
ATOM 785 C CA . SER A 1 98 ? -9.047 -1.27 1.865 1 96.94 98 SER A CA 1
ATOM 786 C C . SER A 1 98 ? -8.398 -1.213 0.487 1 96.94 98 SER A C 1
ATOM 788 O O . SER A 1 98 ? -7.633 -0.293 0.194 1 96.94 98 SER A O 1
ATOM 790 N N . GLY A 1 99 ? -8.734 -2.197 -0.36 1 96.38 99 GLY A N 1
ATOM 791 C CA . GLY A 1 99 ? -8.258 -2.168 -1.733 1 96.38 99 GLY A CA 1
ATOM 792 C C . GLY A 1 99 ? -8.742 -0.958 -2.51 1 96.38 99 GLY A C 1
ATOM 793 O O . GLY A 1 99 ? -7.969 -0.325 -3.23 1 96.38 99 GLY A O 1
ATOM 794 N N . MET A 1 100 ? -9.992 -0.618 -2.373 1 97.12 100 MET A N 1
ATOM 795 C CA . MET A 1 100 ? -10.555 0.558 -3.027 1 97.12 100 MET A CA 1
ATOM 796 C C . MET A 1 100 ? -9.898 1.835 -2.52 1 97.12 100 MET A C 1
ATOM 798 O O . MET A 1 100 ? -9.609 2.746 -3.301 1 97.12 100 MET A O 1
ATOM 802 N N . PHE A 1 101 ? -9.664 1.859 -1.251 1 98.19 101 PHE A N 1
ATOM 803 C CA . PHE A 1 101 ? -8.992 2.998 -0.633 1 98.19 101 PHE A CA 1
ATOM 804 C C . PHE A 1 101 ? -7.633 3.238 -1.273 1 98.19 101 PHE A C 1
ATOM 806 O O . PHE A 1 101 ? -7.324 4.359 -1.684 1 98.19 101 PHE A O 1
ATOM 813 N N . LEU A 1 102 ? -6.809 2.197 -1.398 1 98.06 102 LEU A N 1
ATOM 814 C CA . LEU A 1 102 ? -5.48 2.357 -1.98 1 98.06 102 LEU A CA 1
ATOM 815 C C . LEU A 1 102 ? -5.578 2.719 -3.459 1 98.06 102 LEU A C 1
ATOM 817 O O . LEU A 1 102 ? -4.773 3.51 -3.961 1 98.06 102 LEU A O 1
ATOM 821 N N . ARG A 1 103 ? -6.566 2.16 -4.113 1 97.69 103 ARG A N 1
ATOM 822 C CA . ARG A 1 103 ? -6.801 2.533 -5.504 1 97.69 103 ARG A CA 1
ATOM 823 C C . ARG A 1 103 ? -7.102 4.023 -5.629 1 97.69 103 ARG A C 1
ATOM 825 O O . ARG A 1 103 ? -6.547 4.703 -6.496 1 97.69 103 ARG A O 1
ATOM 832 N N . ILE A 1 104 ? -7.922 4.527 -4.836 1 97.88 104 ILE A N 1
ATOM 833 C CA . ILE A 1 104 ? -8.273 5.945 -4.82 1 97.88 104 ILE A CA 1
ATOM 834 C C . ILE A 1 104 ? -7.02 6.777 -4.551 1 97.88 104 ILE A C 1
ATOM 836 O O . ILE A 1 104 ? -6.758 7.758 -5.254 1 97.88 104 ILE A O 1
ATOM 840 N N . LEU A 1 105 ? -6.211 6.379 -3.557 1 98.69 105 LEU A N 1
ATOM 841 C CA . LEU A 1 105 ? -5 7.094 -3.166 1 98.69 105 LEU A CA 1
ATOM 842 C C . LEU A 1 105 ? -4.051 7.246 -4.352 1 98.69 105 LEU A C 1
ATOM 844 O O . LEU A 1 105 ? -3.611 8.359 -4.66 1 98.69 105 LEU A O 1
ATOM 848 N N . TYR A 1 106 ? -3.863 6.188 -5.035 1 97.94 106 TYR A N 1
ATOM 849 C CA . TYR A 1 106 ? -2.863 6.211 -6.094 1 97.94 106 TYR A CA 1
ATOM 850 C C . TYR A 1 106 ? -3.432 6.828 -7.367 1 97.94 106 TYR A C 1
ATOM 852 O O . TYR A 1 106 ? -2.695 7.41 -8.172 1 97.94 106 TYR A O 1
ATOM 860 N N . LYS A 1 107 ? -4.746 6.746 -7.531 1 97.31 107 LYS A N 1
ATOM 861 C CA . LYS A 1 107 ? -5.367 7.406 -8.672 1 97.31 107 LYS A CA 1
ATOM 862 C C . LYS A 1 107 ? -5.355 8.922 -8.508 1 97.31 107 LYS A C 1
ATOM 864 O O . LYS A 1 107 ? -4.984 9.648 -9.43 1 97.31 107 LYS A O 1
ATOM 869 N N . VAL A 1 108 ? -5.703 9.367 -7.395 1 98.25 108 VAL A N 1
ATOM 870 C CA . VAL A 1 108 ? -5.855 10.797 -7.133 1 98.25 108 VAL A CA 1
ATOM 871 C C . VAL A 1 108 ? -4.488 11.477 -7.168 1 98.25 108 VAL A C 1
ATOM 873 O O . VAL A 1 108 ? -4.379 12.648 -7.535 1 98.25 108 VAL A O 1
ATOM 876 N N . THR A 1 109 ? -3.4 10.734 -6.836 1 98.31 109 THR A N 1
ATOM 877 C CA . THR A 1 109 ? -2.07 11.328 -6.758 1 98.31 109 THR A CA 1
ATOM 878 C C . THR A 1 109 ? -1.286 11.07 -8.039 1 98.31 109 THR A C 1
ATOM 880 O O . THR A 1 109 ? -0.08 11.328 -8.102 1 98.31 109 THR A O 1
ATOM 883 N N . MET A 1 110 ? -1.949 10.594 -9.023 1 96.12 110 MET A N 1
ATOM 884 C CA . MET A 1 110 ? -1.296 10.32 -10.297 1 96.12 110 MET A CA 1
ATOM 885 C C . MET A 1 110 ? -0.916 11.625 -11 1 96.12 110 MET A C 1
ATOM 887 O O . MET A 1 110 ? -1.656 12.609 -10.93 1 96.12 110 MET A O 1
ATOM 891 N N . SER A 1 111 ? 0.153 11.508 -11.789 1 94.56 111 SER A N 1
ATOM 892 C CA . SER A 1 111 ? 0.635 12.695 -12.484 1 94.56 111 SER A CA 1
ATOM 893 C C . SER A 1 111 ? -0.376 13.172 -13.523 1 94.56 111 SER A C 1
ATOM 895 O O . SER A 1 111 ? -0.444 14.367 -13.828 1 94.56 111 SER A O 1
ATOM 897 N N . THR A 1 112 ? -1.191 12.32 -14 1 93.38 112 THR A N 1
ATOM 898 C CA . THR A 1 112 ? -2.176 12.672 -15.023 1 93.38 112 THR A CA 1
ATOM 899 C C . THR A 1 112 ? -3.412 13.297 -14.383 1 93.38 112 THR A C 1
ATOM 901 O O . THR A 1 112 ? -4.254 13.867 -15.078 1 93.38 112 THR A O 1
ATOM 904 N N . THR A 1 113 ? -3.537 13.227 -13.086 1 94.31 113 THR A N 1
ATOM 905 C CA . THR A 1 113 ? -4.727 13.703 -12.383 1 94.31 113 THR A CA 1
ATOM 906 C C . THR A 1 113 ? -4.461 15.047 -11.719 1 94.31 113 THR A C 1
ATOM 908 O O . THR A 1 113 ? -5.398 15.797 -11.422 1 94.31 113 THR A O 1
ATOM 911 N N . THR A 1 114 ? -3.174 15.328 -11.461 1 95 114 THR A N 1
ATOM 912 C CA . THR A 1 114 ? -2.828 16.531 -10.719 1 95 114 THR A CA 1
ATOM 913 C C . THR A 1 114 ? -2.16 17.562 -11.625 1 95 114 THR A C 1
ATOM 915 O O . THR A 1 114 ? -1.641 17.203 -12.688 1 95 114 THR A O 1
ATOM 918 N N . ALA A 1 115 ? -2.217 18.828 -11.195 1 94.31 115 ALA A N 1
ATOM 919 C CA . ALA A 1 115 ? -1.628 19.922 -11.969 1 94.31 115 ALA A CA 1
ATOM 920 C C . ALA A 1 115 ? -0.109 19.797 -12.039 1 94.31 115 ALA A C 1
ATOM 922 O O . ALA A 1 115 ? 0.505 20.141 -13.047 1 94.31 115 ALA A O 1
ATOM 923 N N . ILE A 1 116 ? 0.415 19.406 -10.906 1 95.25 116 ILE A N 1
ATOM 924 C CA . ILE A 1 116 ? 1.84 19.125 -10.758 1 95.25 116 ILE A CA 1
ATOM 925 C C . ILE A 1 116 ? 2.043 17.656 -10.367 1 95.25 116 ILE A C 1
ATOM 927 O O . ILE A 1 116 ? 1.226 17.078 -9.648 1 95.25 116 ILE A O 1
ATOM 931 N N . ASN A 1 117 ? 3.188 17.172 -10.953 1 96.75 117 ASN A N 1
ATOM 932 C CA . ASN A 1 117 ? 3.479 15.797 -10.594 1 96.75 117 ASN A CA 1
ATOM 933 C C . ASN A 1 117 ? 3.785 15.664 -9.102 1 96.75 117 ASN A C 1
ATOM 935 O O . ASN A 1 117 ? 4.805 16.156 -8.625 1 96.75 117 ASN A O 1
ATOM 939 N N . ILE A 1 118 ? 2.904 14.953 -8.406 1 97.81 118 ILE A N 1
ATOM 940 C CA . ILE A 1 118 ? 3.098 14.758 -6.973 1 97.81 118 ILE A CA 1
ATOM 941 C C . ILE A 1 118 ? 3.172 13.266 -6.66 1 97.81 118 ILE A C 1
ATOM 943 O O . ILE A 1 118 ? 2.848 12.844 -5.547 1 97.81 118 ILE A O 1
ATOM 947 N N . GLU A 1 119 ? 3.561 12.422 -7.543 1 97.25 119 GLU A N 1
ATOM 948 C CA . GLU A 1 119 ? 3.506 10.969 -7.395 1 97.25 119 GLU A CA 1
ATOM 949 C C . GLU A 1 119 ? 4.406 10.492 -6.258 1 97.25 119 GLU A C 1
ATOM 951 O O . GLU A 1 119 ? 4.168 9.438 -5.672 1 97.25 119 GLU A O 1
ATOM 956 N N . ASP A 1 120 ? 5.344 11.297 -5.891 1 95.5 120 ASP A N 1
ATOM 957 C CA . ASP A 1 120 ? 6.289 10.891 -4.855 1 95.5 120 ASP A CA 1
ATOM 958 C C . ASP A 1 120 ? 5.781 11.273 -3.469 1 95.5 120 ASP A C 1
ATOM 960 O O . ASP A 1 120 ? 6.457 11.023 -2.467 1 95.5 120 ASP A O 1
ATOM 964 N N . CYS A 1 121 ? 4.543 11.734 -3.428 1 97.81 121 CYS A N 1
ATOM 965 C CA . CYS A 1 121 ? 4.059 12.266 -2.16 1 97.81 121 CYS A CA 1
ATOM 966 C C . CYS A 1 121 ? 3.547 11.148 -1.259 1 97.81 121 CYS A C 1
ATOM 968 O O . CYS A 1 121 ? 3.33 11.359 -0.064 1 97.81 121 CYS A O 1
ATOM 970 N N . VAL A 1 122 ? 3.277 9.938 -1.804 1 98.06 122 VAL A N 1
ATOM 971 C CA . VAL A 1 122 ? 2.771 8.82 -1.012 1 98.06 122 VAL A CA 1
ATOM 972 C C . VAL A 1 122 ? 3.941 8.039 -0.418 1 98.06 122 VAL A C 1
ATOM 974 O O . VAL A 1 122 ? 4.727 7.434 -1.151 1 98.06 122 VAL A O 1
ATOM 977 N N . ARG A 1 123 ? 3.977 8.039 0.886 1 95.81 123 ARG A N 1
ATOM 978 C CA . ARG A 1 123 ? 5.129 7.465 1.572 1 95.81 123 ARG A CA 1
ATOM 979 C C . ARG A 1 123 ? 4.875 6.004 1.932 1 95.81 123 ARG A C 1
ATOM 981 O O . ARG A 1 123 ? 3.768 5.641 2.33 1 95.81 123 ARG A O 1
ATOM 988 N N . THR A 1 124 ? 5.945 5.191 1.848 1 94.94 124 THR A N 1
ATOM 989 C CA . THR A 1 124 ? 5.836 3.77 2.154 1 94.94 124 THR A CA 1
ATOM 990 C C . THR A 1 124 ? 6.758 3.395 3.311 1 94.94 124 THR A C 1
ATOM 992 O O . THR A 1 124 ? 6.902 2.215 3.639 1 94.94 124 THR A O 1
ATOM 995 N N . ASP A 1 125 ? 7.375 4.371 3.951 1 90.38 125 ASP A N 1
ATOM 996 C CA . ASP A 1 125 ? 8.352 4.105 5 1 90.38 125 ASP A CA 1
ATOM 997 C C . ASP A 1 125 ? 7.676 3.627 6.281 1 90.38 125 ASP A C 1
ATOM 999 O O . ASP A 1 125 ? 8.312 3.016 7.137 1 90.38 125 ASP A O 1
ATOM 1003 N N . TYR A 1 126 ? 6.422 3.908 6.363 1 89.69 126 TYR A N 1
ATOM 1004 C CA . TYR A 1 126 ? 5.66 3.422 7.512 1 89.69 126 TYR A CA 1
ATOM 1005 C C . TYR A 1 126 ? 4.211 3.146 7.129 1 89.69 126 TYR A C 1
ATOM 1007 O O . TYR A 1 126 ? 3.357 4.027 7.234 1 89.69 126 TYR A O 1
ATOM 1015 N N . ILE A 1 127 ? 3.982 1.951 6.762 1 93.81 127 ILE A N 1
ATOM 1016 C CA . ILE A 1 127 ? 2.617 1.555 6.43 1 93.81 127 ILE A CA 1
ATOM 1017 C C . ILE A 1 127 ? 1.93 0.983 7.668 1 93.81 127 ILE A C 1
ATOM 1019 O O . ILE A 1 127 ? 2.375 -0.023 8.227 1 93.81 127 ILE A O 1
ATOM 1023 N N . VAL A 1 128 ? 0.867 1.626 8.008 1 94.62 128 VAL A N 1
ATOM 1024 C CA . VAL A 1 128 ? 0.154 1.169 9.195 1 94.62 128 VAL A CA 1
ATOM 1025 C C . VAL A 1 128 ? -0.751 -0.007 8.836 1 94.62 128 VAL A C 1
ATOM 1027 O O . VAL A 1 128 ? -1.693 0.144 8.055 1 94.62 128 VAL A O 1
ATOM 1030 N N . THR A 1 129 ? -0.475 -1.188 9.438 1 94.12 129 THR A N 1
ATOM 1031 C CA . THR A 1 129 ? -1.262 -2.369 9.102 1 94.12 129 THR A CA 1
ATOM 1032 C C . THR A 1 129 ? -2.092 -2.828 10.297 1 94.12 129 THR A C 1
ATOM 1034 O O . THR A 1 129 ? -2.836 -3.809 10.195 1 94.12 129 THR A O 1
ATOM 1037 N N . GLU A 1 130 ? -1.961 -2.176 11.398 1 94.88 130 GLU A N 1
ATOM 1038 C CA . GLU A 1 130 ? -2.727 -2.471 12.602 1 94.88 130 GLU A CA 1
ATOM 1039 C C . GLU A 1 130 ? -3.559 -1.268 13.039 1 94.88 130 GLU A C 1
ATOM 1041 O O . GLU A 1 130 ? -3.395 -0.762 14.148 1 94.88 130 GLU A O 1
ATOM 1046 N N . CYS A 1 131 ? -4.438 -0.92 12.188 1 97 131 CYS A N 1
ATOM 1047 C CA . CYS A 1 131 ? -5.227 0.291 12.391 1 97 131 CYS A CA 1
ATOM 1048 C C . CYS A 1 131 ? -6.152 0.144 13.594 1 97 131 CYS A C 1
ATOM 1050 O O . CYS A 1 131 ? -6.301 1.075 14.383 1 97 131 CYS A O 1
ATOM 1052 N N . SER A 1 132 ? -6.762 -1.029 13.711 1 96.44 132 SER A N 1
ATOM 1053 C CA . SER A 1 132 ? -7.688 -1.269 14.82 1 96.44 132 SER A CA 1
ATOM 1054 C C . SER A 1 132 ? -6.977 -1.175 16.156 1 96.44 132 SER A C 1
ATOM 1056 O O . SER A 1 132 ? -7.484 -0.546 17.094 1 96.44 132 SER A O 1
ATOM 1058 N N . GLU A 1 133 ? -5.863 -1.742 16.281 1 95.94 133 GLU A N 1
ATOM 1059 C CA . GLU A 1 133 ? -5.078 -1.675 17.5 1 95.94 133 GLU A CA 1
ATOM 1060 C C . GLU A 1 133 ? -4.641 -0.244 17.797 1 95.94 133 GLU A C 1
ATOM 1062 O O . GLU A 1 133 ? -4.664 0.191 18.953 1 95.94 133 GLU A O 1
ATOM 1067 N N . PHE A 1 134 ? -4.227 0.436 16.797 1 96.12 134 PHE A N 1
ATOM 1068 C CA . PHE A 1 134 ? -3.814 1.828 16.938 1 96.12 134 PHE A CA 1
ATOM 1069 C C . PHE A 1 134 ? -4.969 2.686 17.438 1 96.12 134 PHE A C 1
ATOM 1071 O O . PHE A 1 134 ? -4.797 3.494 18.359 1 96.12 134 PHE A O 1
ATOM 1078 N N . TYR A 1 135 ? -6.141 2.496 16.859 1 96.69 135 TYR A N 1
ATOM 1079 C CA . TYR A 1 135 ? -7.344 3.215 17.266 1 96.69 135 TYR A CA 1
ATOM 1080 C C . TYR A 1 135 ? -7.66 2.965 18.734 1 96.69 135 TYR A C 1
ATOM 1082 O O . TYR A 1 135 ? -7.887 3.908 19.5 1 96.69 135 TYR A O 1
ATOM 1090 N N . GLU A 1 136 ? -7.668 1.715 19.125 1 95.12 136 GLU A N 1
ATOM 1091 C CA . GLU A 1 136 ? -7.973 1.33 20.5 1 95.12 136 GLU A CA 1
ATOM 1092 C C . GLU A 1 136 ? -6.961 1.923 21.484 1 95.12 136 GLU A C 1
ATOM 1094 O O . GLU A 1 136 ? -7.328 2.381 22.562 1 95.12 136 GLU A O 1
ATOM 1099 N N . PHE A 1 137 ? -5.781 1.873 21.078 1 96 137 PHE A N 1
ATOM 1100 C CA . PHE A 1 137 ? -4.719 2.426 21.906 1 96 137 PHE A CA 1
ATOM 1101 C C . PHE A 1 137 ? -4.965 3.902 22.188 1 96 137 PHE A C 1
ATOM 1103 O O . PHE A 1 137 ? -4.852 4.348 23.344 1 96 137 PHE A O 1
ATOM 1110 N N . LEU A 1 138 ? -5.289 4.656 21.156 1 94.44 138 LEU A N 1
ATOM 1111 C CA . LEU A 1 138 ? -5.535 6.086 21.297 1 94.44 138 LEU A CA 1
ATOM 1112 C C . LEU A 1 138 ? -6.738 6.34 22.203 1 94.44 138 LEU A C 1
ATOM 1114 O O . LEU A 1 138 ? -6.742 7.289 22.984 1 94.44 138 LEU A O 1
ATOM 1118 N N . GLU A 1 139 ? -7.684 5.496 22.078 1 91.94 139 GLU A N 1
ATOM 1119 C CA . GLU A 1 139 ? -8.844 5.613 22.953 1 91.94 139 GLU A CA 1
ATOM 1120 C C . GLU A 1 139 ? -8.453 5.379 24.406 1 91.94 139 GLU A C 1
ATOM 1122 O O . GLU A 1 139 ? -8.93 6.082 25.312 1 91.94 139 GLU A O 1
ATOM 1127 N N . GLU A 1 140 ? -7.625 4.48 24.578 1 91.56 140 GLU A N 1
ATOM 1128 C CA . GLU A 1 140 ? -7.215 4.082 25.922 1 91.56 140 GLU A CA 1
ATOM 1129 C C . GLU A 1 140 ? -6.375 5.168 26.578 1 91.56 140 GLU A C 1
ATOM 1131 O O . GLU A 1 140 ? -6.492 5.402 27.781 1 91.56 140 GLU A O 1
ATOM 1136 N N . VAL A 1 141 ? -5.594 5.895 25.797 1 90.5 141 VAL A N 1
ATOM 1137 C CA . VAL A 1 141 ? -4.676 6.871 26.375 1 90.5 141 VAL A CA 1
ATOM 1138 C C . VAL A 1 141 ? -5.348 8.242 26.438 1 90.5 141 VAL A C 1
ATOM 1140 O O . VAL A 1 141 ? -4.762 9.203 26.938 1 90.5 141 VAL A O 1
ATOM 1143 N N . GLY A 1 142 ? -6.562 8.391 26.047 1 83.25 142 GLY A N 1
ATOM 1144 C CA . GLY A 1 142 ? -7.355 9.578 26.297 1 83.25 142 GLY A CA 1
ATOM 1145 C C . GLY A 1 142 ? -7.355 10.562 25.156 1 83.25 142 GLY A C 1
ATOM 1146 O O . GLY A 1 142 ? -7.562 11.758 25.344 1 83.25 142 GLY A O 1
ATOM 1147 N N . LEU A 1 143 ? -7.152 10.242 24 1 78.31 143 LEU A N 1
ATOM 1148 C CA . LEU A 1 143 ? -7.344 10.961 22.75 1 78.31 143 LEU A CA 1
ATOM 1149 C C . LEU A 1 143 ? -6.676 12.336 22.812 1 78.31 143 LEU A C 1
ATOM 1151 O O . LEU A 1 143 ? -7.242 13.32 22.344 1 78.31 143 LEU A O 1
ATOM 1155 N N . LYS A 1 144 ? -5.648 12.492 23.469 1 78.38 144 LYS A N 1
ATOM 1156 C CA . LYS A 1 144 ? -5.062 13.781 23.828 1 78.38 144 LYS A CA 1
ATOM 1157 C C . LYS A 1 144 ? -5.133 14.766 22.656 1 78.38 144 LYS A C 1
ATOM 1159 O O . LYS A 1 144 ? -5.668 15.867 22.797 1 78.38 144 LYS A O 1
ATOM 1164 N N . ASN A 1 145 ? -4.754 14.516 21.469 1 88.62 145 ASN A N 1
ATOM 1165 C CA . ASN A 1 145 ? -4.664 15.438 20.344 1 88.62 145 ASN A CA 1
ATOM 1166 C C . ASN A 1 145 ? -5.664 15.086 19.25 1 88.62 145 ASN A C 1
ATOM 1168 O O . ASN A 1 145 ? -5.582 15.609 18.125 1 88.62 145 ASN A O 1
ATOM 1172 N N . HIS A 1 146 ? -6.645 14.227 19.625 1 95.19 146 HIS A N 1
ATOM 1173 C CA . HIS A 1 146 ? -7.57 13.758 18.594 1 95.19 146 HIS A CA 1
ATOM 1174 C C . HIS A 1 146 ? -9.016 14.062 18.984 1 95.19 146 HIS A C 1
ATOM 1176 O O . HIS A 1 146 ? -9.352 14.102 20.156 1 95.19 146 HIS A O 1
ATOM 1182 N N . ILE A 1 147 ? -9.805 14.383 17.984 1 95.06 147 ILE A N 1
ATOM 1183 C CA . ILE A 1 147 ? -11.242 14.594 18.141 1 95.06 147 ILE A CA 1
ATOM 1184 C C . ILE A 1 147 ? -12 13.43 17.5 1 95.06 147 ILE A C 1
ATOM 1186 O O . ILE A 1 147 ? -11.688 13 16.391 1 95.06 147 ILE A O 1
ATOM 1190 N N . PHE A 1 148 ? -12.938 12.922 18.219 1 96.5 148 PHE A N 1
ATOM 1191 C CA . PHE A 1 148 ? -13.75 11.812 17.75 1 96.5 148 PHE A CA 1
ATOM 1192 C C . PHE A 1 148 ? -14.758 12.297 16.703 1 96.5 148 PHE A C 1
ATOM 1194 O O . PHE A 1 148 ? -15.391 13.336 16.875 1 96.5 148 PHE A O 1
ATOM 1201 N N . HIS A 1 149 ? -14.812 11.578 15.633 1 96.81 149 HIS A N 1
ATOM 1202 C CA . HIS A 1 149 ? -15.781 11.82 14.57 1 96.81 149 HIS A CA 1
ATOM 1203 C C . HIS A 1 149 ? -16.516 10.531 14.195 1 96.81 149 HIS A C 1
ATOM 1205 O O . HIS A 1 149 ? -15.883 9.484 14.047 1 96.81 149 HIS A O 1
ATOM 1211 N N . HIS A 1 150 ? -17.766 10.594 14.055 1 97.5 150 HIS A N 1
ATOM 1212 C CA . HIS A 1 150 ? -18.609 9.477 13.633 1 97.5 150 HIS A CA 1
ATOM 1213 C C . HIS A 1 150 ? -19.172 9.719 12.234 1 97.5 150 HIS A C 1
ATOM 1215 O O . HIS A 1 150 ? -20 10.625 12.047 1 97.5 150 HIS A O 1
ATOM 1221 N N . ILE A 1 151 ? -18.75 8.922 11.312 1 97.69 151 ILE A N 1
ATOM 1222 C CA . ILE A 1 151 ? -19.219 9.055 9.945 1 97.69 151 ILE A CA 1
ATOM 1223 C C . ILE A 1 151 ? -20.656 8.516 9.836 1 97.69 151 ILE A C 1
ATOM 1225 O O . ILE A 1 151 ? -20.922 7.375 10.211 1 97.69 151 ILE A O 1
ATOM 1229 N N . LYS A 1 152 ? -21.547 9.305 9.32 1 97.06 152 LYS A N 1
ATOM 1230 C CA . LYS A 1 152 ? -22.953 8.898 9.172 1 97.06 152 LYS A CA 1
ATOM 1231 C C . LYS A 1 152 ? -23.078 7.777 8.148 1 97.06 152 LYS A C 1
ATOM 1233 O O . LYS A 1 152 ? -22.453 7.812 7.094 1 97.06 152 LYS A O 1
ATOM 1238 N N . HIS A 1 153 ? -23.984 6.793 8.578 1 96.75 153 HIS A N 1
ATOM 1239 C CA . HIS A 1 153 ? -24.234 5.68 7.668 1 96.75 153 HIS A CA 1
ATOM 1240 C C . HIS A 1 153 ? -25 6.133 6.438 1 96.75 153 HIS A C 1
ATOM 1242 O O . HIS A 1 153 ? -26.031 6.789 6.555 1 96.75 153 HIS A O 1
ATOM 1248 N N . LYS A 1 154 ? -24.422 5.859 5.266 1 94.44 154 LYS A N 1
ATOM 1249 C CA . LYS A 1 154 ? -25.078 6.098 3.98 1 94.44 154 LYS A CA 1
ATOM 1250 C C . LYS A 1 154 ? -25.047 4.844 3.109 1 94.44 154 LYS A C 1
ATOM 1252 O O . LYS A 1 154 ? -24.062 4.594 2.41 1 94.44 154 LYS A O 1
ATOM 1257 N N . PRO A 1 155 ? -26.094 4.027 3.188 1 86.38 155 PRO A N 1
ATOM 1258 C CA . PRO A 1 155 ? -26.094 2.773 2.432 1 86.38 155 PRO A CA 1
ATOM 1259 C C . PRO A 1 155 ? -25.906 2.99 0.931 1 86.38 155 PRO A C 1
ATOM 1261 O O . PRO A 1 155 ? -26.25 4.051 0.408 1 86.38 155 PRO A O 1
ATOM 1264 N N . LYS A 1 156 ? -25.031 2.123 0.41 1 72.94 156 LYS A N 1
ATOM 1265 C CA . LYS A 1 156 ? -24.828 2.199 -1.032 1 72.94 156 LYS A CA 1
ATOM 1266 C C . LYS A 1 156 ? -26.156 2.207 -1.782 1 72.94 156 LYS A C 1
ATOM 1268 O O . LYS A 1 156 ? -27.094 1.5 -1.404 1 72.94 156 LYS A O 1
ATOM 1273 N N . ALA A 1 157 ? -26.344 3.293 -2.449 1 57.88 157 ALA A N 1
ATOM 1274 C CA . ALA A 1 157 ? -27.594 3.352 -3.209 1 57.88 157 ALA A CA 1
ATOM 1275 C C . ALA A 1 157 ? -27.844 2.043 -3.951 1 57.88 157 ALA A C 1
ATOM 1277 O O . ALA A 1 157 ? -26.938 1.479 -4.559 1 57.88 157 ALA A O 1
ATOM 1278 N N . ILE A 1 158 ? -28.5 1.183 -3.332 1 50.72 158 ILE A N 1
ATOM 1279 C CA . ILE A 1 158 ? -28.969 0.028 -4.094 1 50.72 158 ILE A CA 1
ATOM 1280 C C . ILE A 1 158 ? -29.375 0.467 -5.5 1 50.72 158 ILE A C 1
ATOM 1282 O O . ILE A 1 158 ? -30.141 1.426 -5.656 1 50.72 158 ILE A O 1
ATOM 1286 N N . LYS A 1 159 ? -28.516 0.313 -6.402 1 45.56 159 LYS A N 1
ATOM 1287 C CA . LYS A 1 159 ? -29.094 0.475 -7.734 1 45.56 159 LYS A CA 1
ATOM 1288 C C . LYS A 1 159 ? -30.422 -0.253 -7.844 1 45.56 159 LYS A C 1
ATOM 1290 O O . LYS A 1 159 ? -30.484 -1.478 -7.711 1 45.56 159 LYS A O 1
ATOM 1295 N N . ARG A 1 160 ? -31.484 0.258 -7.297 1 42.31 160 ARG A N 1
ATOM 1296 C CA . ARG A 1 160 ? -32.781 -0.291 -7.629 1 42.31 160 ARG A CA 1
ATOM 1297 C C . ARG A 1 160 ? -32.906 -0.595 -9.117 1 42.31 160 ARG A C 1
ATOM 1299 O O . ARG A 1 160 ? -32.656 0.274 -9.953 1 42.31 160 ARG A O 1
ATOM 1306 N N . LYS A 1 161 ? -32.594 -1.776 -9.516 1 39.28 161 LYS A N 1
ATOM 1307 C CA . LYS A 1 161 ? -33.094 -2.207 -10.82 1 39.28 161 LYS A CA 1
ATOM 1308 C C . LYS A 1 161 ? -34.5 -1.669 -11.062 1 39.28 161 LYS A C 1
ATOM 1310 O O . LYS A 1 161 ? -35.438 -1.975 -10.305 1 39.28 161 LYS A O 1
ATOM 1315 N N . LEU A 1 162 ? -34.656 -0.489 -11.375 1 40.25 162 LEU A N 1
ATOM 1316 C CA . LEU A 1 162 ? -35.969 -0.139 -11.875 1 40.25 162 LEU A CA 1
ATOM 1317 C C . LEU A 1 162 ? -36.531 -1.249 -12.758 1 40.25 162 LEU A C 1
ATOM 1319 O O . LEU A 1 162 ? -35.938 -1.57 -13.797 1 40.25 162 LEU A O 1
ATOM 1323 N N . ARG A 1 163 ? -37.062 -2.293 -12.18 1 40 163 ARG A N 1
ATOM 1324 C CA . ARG A 1 163 ? -37.906 -3.24 -12.93 1 40 163 ARG A CA 1
ATOM 1325 C C . ARG A 1 163 ? -38.75 -2.521 -13.961 1 40 163 ARG A C 1
ATOM 1327 O O . ARG A 1 163 ? -39.438 -1.533 -13.633 1 40 163 ARG A O 1
ATOM 1334 N N . LYS A 1 164 ? -38.438 -2.564 -15.172 1 36.72 164 LYS A N 1
ATOM 1335 C CA . LYS A 1 164 ? -39.344 -2.158 -16.234 1 36.72 164 LYS A CA 1
ATOM 1336 C C . LYS A 1 164 ? -40.781 -2.645 -15.961 1 36.72 164 LYS A C 1
ATOM 1338 O O . LYS A 1 164 ? -41 -3.84 -15.75 1 36.72 164 LYS A O 1
ATOM 1343 N N . VAL A 1 165 ? -41.594 -1.921 -15.375 1 38.12 165 VAL A N 1
ATOM 1344 C CA . VAL A 1 165 ? -43.031 -2.219 -15.43 1 38.12 165 VAL A CA 1
ATOM 1345 C C . VAL A 1 165 ? -43.406 -2.699 -16.828 1 38.12 165 VAL A C 1
ATOM 1347 O O . VAL A 1 165 ? -43.219 -1.968 -17.812 1 38.12 165 VAL A O 1
ATOM 1350 N N . ALA A 1 166 ? -43.375 -4.047 -17.078 1 28.59 166 ALA A N 1
ATOM 1351 C CA . ALA A 1 166 ? -44.094 -4.559 -18.234 1 28.59 166 ALA A CA 1
ATOM 1352 C C . ALA A 1 166 ? -45.594 -4.312 -18.109 1 28.59 166 ALA A C 1
ATOM 1354 O O . ALA A 1 166 ? -46.156 -4.309 -17 1 28.59 166 ALA A O 1
ATOM 1355 N N . MET B 1 1 ? -13.227 -32.875 -45.312 1 30.88 1 MET B N 1
ATOM 1356 C CA . MET B 1 1 ? -13.836 -32.375 -44.094 1 30.88 1 MET B CA 1
ATOM 1357 C C . MET B 1 1 ? -13.008 -31.234 -43.5 1 30.88 1 MET B C 1
ATOM 1359 O O . MET B 1 1 ? -11.828 -31.406 -43.188 1 30.88 1 MET B O 1
ATOM 1363 N N . LYS B 1 2 ? -13.312 -29.969 -43.844 1 35.53 2 LYS B N 1
ATOM 1364 C CA . LYS B 1 2 ? -12.484 -28.781 -43.594 1 35.53 2 LYS B CA 1
ATOM 1365 C C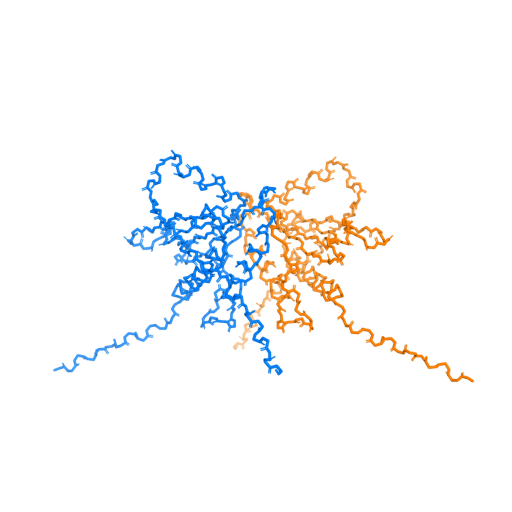 . LYS B 1 2 ? -12.289 -28.562 -42.094 1 35.53 2 LYS B C 1
ATOM 1367 O O . LYS B 1 2 ? -13.258 -28.547 -41.312 1 35.53 2 LYS B O 1
ATOM 1372 N N . SER B 1 3 ? -11.227 -29.031 -41.438 1 33.38 3 SER B N 1
ATOM 1373 C CA . SER B 1 3 ? -10.922 -28.859 -40.031 1 33.38 3 SER B CA 1
ATOM 1374 C C . SER B 1 3 ? -11.047 -27.391 -39.594 1 33.38 3 SER B C 1
ATOM 1376 O O . SER B 1 3 ? -10.375 -26.516 -40.156 1 33.38 3 SER B O 1
ATOM 1378 N N . THR B 1 4 ? -12.273 -26.859 -39.438 1 37 4 THR B N 1
ATOM 1379 C CA . THR B 1 4 ? -12.469 -25.516 -38.938 1 37 4 THR B CA 1
ATOM 1380 C C . THR B 1 4 ? -11.594 -25.25 -37.719 1 37 4 THR B C 1
ATOM 1382 O O . THR B 1 4 ? -11.727 -25.922 -36.688 1 37 4 THR B O 1
ATOM 1385 N N . ILE B 1 5 ? -10.344 -25.016 -37.844 1 35.44 5 ILE B N 1
ATOM 1386 C CA . ILE B 1 5 ? -9.516 -24.516 -36.719 1 35.44 5 ILE B CA 1
ATOM 1387 C C . ILE B 1 5 ? -10.297 -23.5 -35.906 1 35.44 5 ILE B C 1
ATOM 1389 O O . ILE B 1 5 ? -10.703 -22.453 -36.438 1 35.44 5 ILE B O 1
ATOM 1393 N N . THR B 1 6 ? -11.414 -23.969 -35.188 1 35.94 6 THR B N 1
ATOM 1394 C CA . THR B 1 6 ? -12.016 -23.031 -34.25 1 35.94 6 THR B CA 1
ATOM 1395 C C . THR B 1 6 ? -10.945 -22.172 -33.594 1 35.94 6 THR B C 1
ATOM 1397 O O . THR B 1 6 ? -10.078 -22.688 -32.875 1 35.94 6 THR B O 1
ATOM 1400 N N . THR B 1 7 ? -10.234 -21.375 -34.312 1 35.25 7 THR B N 1
ATOM 1401 C CA . THR B 1 7 ? -9.445 -20.297 -33.719 1 35.25 7 THR B CA 1
ATOM 1402 C C . THR B 1 7 ? -10.055 -19.844 -32.406 1 35.25 7 THR B C 1
ATOM 1404 O O . THR B 1 7 ? -11.172 -19.344 -32.375 1 35.25 7 THR B O 1
ATOM 1407 N N . ASP B 1 8 ? -10.156 -20.766 -31.375 1 38.09 8 ASP B N 1
ATOM 1408 C CA . ASP B 1 8 ? -10.672 -20.5 -30.031 1 38.09 8 ASP B CA 1
ATOM 1409 C C . ASP B 1 8 ? -10.414 -19.047 -29.625 1 38.09 8 ASP B C 1
ATOM 1411 O O . ASP B 1 8 ? -9.266 -18.641 -29.422 1 38.09 8 ASP B O 1
ATOM 1415 N N . LEU B 1 9 ? -10.859 -18.062 -30.172 1 42.59 9 LEU B N 1
ATOM 1416 C CA . LEU B 1 9 ? -10.914 -16.625 -29.969 1 42.59 9 LEU B CA 1
ATOM 1417 C C . LEU B 1 9 ? -11.031 -16.297 -28.484 1 42.59 9 LEU B C 1
ATOM 1419 O O . LEU B 1 9 ? -11.914 -15.531 -28.078 1 42.59 9 LEU B O 1
ATOM 1423 N N . ARG B 1 10 ? -10.914 -17.188 -27.594 1 48.62 10 ARG B N 1
ATOM 1424 C CA . ARG B 1 10 ? -11.305 -17.031 -26.203 1 48.62 10 ARG B CA 1
ATOM 1425 C C . ARG B 1 10 ? -10.68 -15.773 -25.594 1 48.62 10 ARG B C 1
ATOM 1427 O O . ARG B 1 10 ? -9.461 -15.586 -25.656 1 48.62 10 ARG B O 1
ATOM 1434 N N . GLY B 1 11 ? -11.375 -14.633 -25.688 1 66.5 11 GLY B N 1
ATOM 1435 C CA . GLY B 1 11 ? -11.07 -13.328 -25.141 1 66.5 11 GLY B CA 1
ATOM 1436 C C . GLY B 1 11 ? -10.328 -13.398 -23.812 1 66.5 11 GLY B C 1
ATOM 1437 O O . GLY B 1 11 ? -10.273 -14.453 -23.188 1 66.5 11 GLY B O 1
ATOM 1438 N N . LEU B 1 12 ? -9.414 -12.461 -23.641 1 83.12 12 LEU B N 1
ATOM 1439 C CA . LEU B 1 12 ? -8.617 -12.398 -22.422 1 83.12 12 LEU B CA 1
ATOM 1440 C C . LEU B 1 12 ? -9.5 -12.516 -21.188 1 83.12 12 LEU B C 1
ATOM 1442 O O . LEU B 1 12 ? -10.508 -11.82 -21.078 1 83.12 12 LEU B O 1
ATOM 1446 N N . THR B 1 13 ? -9.258 -13.594 -20.547 1 93.5 13 THR B N 1
ATOM 1447 C CA . THR B 1 13 ? -9.977 -13.75 -19.281 1 93.5 13 THR B CA 1
ATOM 1448 C C . THR B 1 13 ? -9.422 -12.812 -18.219 1 93.5 13 THR B C 1
ATOM 1450 O O . THR B 1 13 ? -8.383 -12.18 -18.422 1 93.5 13 THR B O 1
ATOM 1453 N N . TYR B 1 14 ? -10.133 -12.656 -17.156 1 96.19 14 TYR B N 1
ATOM 1454 C CA . TYR B 1 14 ? -9.68 -11.906 -15.984 1 96.19 14 TYR B CA 1
ATOM 1455 C C . TYR B 1 14 ? -8.305 -12.383 -15.531 1 96.19 14 TYR B C 1
ATOM 1457 O O . TYR B 1 14 ? -7.383 -11.578 -15.375 1 96.19 14 TYR B O 1
ATOM 1465 N N . ASN B 1 15 ? -8.172 -13.656 -15.422 1 96.31 15 ASN B N 1
ATOM 1466 C CA . ASN B 1 15 ? -6.934 -14.234 -14.914 1 96.31 15 ASN B CA 1
ATOM 1467 C C . ASN B 1 15 ? -5.777 -14.016 -15.891 1 96.31 15 ASN B C 1
ATOM 1469 O O . ASN B 1 15 ? -4.633 -13.836 -15.469 1 96.31 15 ASN B O 1
ATOM 1473 N N . ASP B 1 16 ? -6.082 -14.055 -17.125 1 96.56 16 ASP B N 1
ATOM 1474 C CA . ASP B 1 16 ? -5.051 -13.758 -18.109 1 96.56 16 ASP B CA 1
ATOM 1475 C C . ASP B 1 16 ? -4.523 -12.336 -17.953 1 96.56 16 ASP B C 1
ATOM 1477 O O . ASP B 1 16 ? -3.314 -12.102 -18 1 96.56 16 ASP B O 1
ATOM 1481 N N . CYS B 1 17 ? -5.449 -11.438 -17.734 1 97.88 17 CYS B N 1
ATOM 1482 C CA . CYS B 1 17 ? -5.078 -10.031 -17.578 1 97.88 17 CYS B CA 1
ATOM 1483 C C . CYS B 1 17 ? -4.293 -9.812 -16.281 1 97.88 17 CYS B C 1
ATOM 1485 O O . CYS B 1 17 ? -3.312 -9.07 -16.266 1 97.88 17 CYS B O 1
ATOM 1487 N N . VAL B 1 18 ? -4.672 -10.469 -15.227 1 98.25 18 VAL B N 1
ATOM 1488 C CA . VAL B 1 18 ? -3.986 -10.336 -13.945 1 98.25 18 VAL B CA 1
ATOM 1489 C C . VAL B 1 18 ? -2.568 -10.891 -14.055 1 98.25 18 VAL B C 1
ATOM 1491 O O . VAL B 1 18 ? -1.609 -10.266 -13.602 1 98.25 18 VAL B O 1
ATOM 1494 N N . LYS B 1 19 ? -2.484 -12 -14.672 1 97.56 19 LYS B N 1
ATOM 1495 C CA . LYS B 1 19 ? -1.178 -12.633 -14.852 1 97.56 19 LYS B CA 1
ATOM 1496 C C . LYS B 1 19 ? -0.25 -11.734 -15.672 1 97.56 19 LYS B C 1
ATOM 1498 O O . LYS B 1 19 ? 0.907 -11.531 -15.305 1 97.56 19 LYS B O 1
ATOM 1503 N N . ALA B 1 20 ? -0.765 -11.242 -16.719 1 98.06 20 ALA B N 1
ATOM 1504 C CA . ALA B 1 20 ? 0.021 -10.336 -17.562 1 98.06 20 ALA B CA 1
ATOM 1505 C C . ALA B 1 20 ? 0.46 -9.102 -16.781 1 98.06 20 ALA B C 1
ATOM 1507 O O . ALA B 1 20 ? 1.614 -8.68 -16.875 1 98.06 20 ALA B O 1
ATOM 1508 N N . ALA B 1 21 ? -0.399 -8.523 -16.031 1 98.69 21 ALA B N 1
ATOM 1509 C CA . ALA B 1 21 ? -0.087 -7.352 -15.219 1 98.69 21 ALA B CA 1
ATOM 1510 C C . ALA B 1 21 ? 0.989 -7.672 -14.188 1 98.69 21 ALA B C 1
ATOM 1512 O O . ALA B 1 21 ? 1.925 -6.891 -13.992 1 98.69 21 ALA B O 1
ATOM 1513 N N . TYR B 1 22 ? 0.853 -8.836 -13.609 1 98.56 22 TYR B N 1
ATOM 1514 C CA . TYR B 1 22 ? 1.822 -9.25 -12.602 1 98.56 22 TYR B CA 1
ATOM 1515 C C . TYR B 1 22 ? 3.229 -9.289 -13.18 1 98.56 22 TYR B C 1
ATOM 1517 O O . TYR B 1 22 ? 4.164 -8.734 -12.602 1 98.56 22 TYR B O 1
ATOM 1525 N N . PHE B 1 23 ? 3.324 -9.867 -14.234 1 98.62 23 PHE B N 1
ATOM 1526 C CA . PHE B 1 23 ? 4.66 -10.062 -14.789 1 98.62 23 PHE B CA 1
ATOM 1527 C C . PHE B 1 23 ? 5.207 -8.766 -15.359 1 98.62 23 PHE B C 1
ATOM 1529 O O . PHE B 1 23 ? 6.422 -8.547 -15.375 1 98.62 23 PHE B O 1
ATOM 1536 N N . GLU B 1 24 ? 4.316 -7.918 -15.805 1 98.75 24 GLU B N 1
ATOM 1537 C CA . GLU B 1 24 ? 4.758 -6.582 -16.188 1 98.75 24 GLU B CA 1
ATOM 1538 C C . GLU B 1 24 ? 5.281 -5.801 -14.984 1 98.75 24 GLU B C 1
ATOM 1540 O O . GLU B 1 24 ? 6.332 -5.168 -15.062 1 98.75 24 GLU B O 1
ATOM 1545 N N . VAL B 1 25 ? 4.598 -5.84 -13.852 1 98.81 25 VAL B N 1
ATOM 1546 C CA . VAL B 1 25 ? 5.051 -5.191 -12.625 1 98.81 25 VAL B CA 1
ATOM 1547 C C . VAL B 1 25 ? 6.391 -5.777 -12.195 1 98.81 25 VAL B C 1
ATOM 1549 O O . VAL B 1 25 ? 7.309 -5.039 -11.82 1 98.81 25 VAL B O 1
ATOM 1552 N N . LEU B 1 26 ? 6.449 -7.082 -12.273 1 98.75 26 LEU B N 1
ATOM 1553 C CA . LEU B 1 26 ? 7.684 -7.766 -11.891 1 98.75 26 LEU B CA 1
ATOM 1554 C C . LEU B 1 26 ? 8.852 -7.289 -12.742 1 98.75 26 LEU B C 1
ATOM 1556 O O . LEU B 1 26 ? 9.938 -7.012 -12.219 1 98.75 26 LEU B O 1
ATOM 1560 N N . LYS B 1 27 ? 8.625 -7.215 -14.008 1 98.62 27 LYS B N 1
ATOM 1561 C CA . LYS B 1 27 ? 9.656 -6.758 -14.938 1 98.62 27 LYS B CA 1
ATOM 1562 C C . LYS B 1 27 ? 10.141 -5.359 -14.578 1 98.62 27 LYS B C 1
ATOM 1564 O O . LYS B 1 27 ? 11.352 -5.121 -14.477 1 98.62 27 LYS B O 1
ATOM 1569 N N . GLN B 1 28 ? 9.273 -4.461 -14.359 1 98.44 28 GLN B N 1
ATOM 1570 C CA . GLN B 1 28 ? 9.625 -3.084 -14.023 1 98.44 28 GLN B CA 1
ATOM 1571 C C . GLN B 1 28 ? 10.266 -3 -12.641 1 98.44 28 GLN B C 1
ATOM 1573 O O . GLN B 1 28 ? 11.172 -2.193 -12.43 1 98.44 28 GLN B O 1
ATOM 1578 N N . THR B 1 29 ? 9.805 -3.826 -11.742 1 98.19 29 THR B N 1
ATOM 1579 C CA . THR B 1 29 ? 10.359 -3.875 -10.391 1 98.19 29 THR B CA 1
ATOM 1580 C C . THR B 1 29 ? 11.812 -4.332 -10.422 1 98.19 29 THR B C 1
ATOM 1582 O O . THR B 1 29 ? 12.672 -3.727 -9.773 1 98.19 29 THR B O 1
ATOM 1585 N N . LYS B 1 30 ? 12.023 -5.352 -11.156 1 98.25 30 LYS B N 1
ATOM 1586 C CA . LYS B 1 30 ? 13.391 -5.848 -11.289 1 98.25 30 LYS B CA 1
ATOM 1587 C C . LYS B 1 30 ? 14.305 -4.785 -11.906 1 98.25 30 LYS B C 1
ATOM 1589 O O . LYS B 1 30 ? 15.469 -4.66 -11.523 1 98.25 30 LYS B O 1
ATOM 1594 N N . ALA B 1 31 ? 13.781 -4.047 -12.82 1 98.06 31 ALA B N 1
ATOM 1595 C CA . ALA B 1 31 ? 14.555 -2.955 -13.422 1 98.06 31 ALA B CA 1
ATOM 1596 C C . ALA B 1 31 ? 14.898 -1.894 -12.383 1 98.06 31 ALA B C 1
ATOM 1598 O O . ALA B 1 31 ? 16.016 -1.355 -12.383 1 98.06 31 ALA B O 1
ATOM 1599 N N . LEU B 1 32 ? 13.992 -1.586 -11.492 1 97.44 32 LEU B N 1
ATOM 1600 C CA . LEU B 1 32 ? 14.234 -0.644 -10.406 1 97.44 32 LEU B CA 1
ATOM 1601 C C . LEU B 1 32 ? 15.336 -1.154 -9.477 1 97.44 32 LEU B C 1
ATOM 1603 O O . LEU B 1 32 ? 16.266 -0.417 -9.148 1 97.44 32 LEU B O 1
ATOM 1607 N N . LEU B 1 33 ? 15.234 -2.416 -9.109 1 98 33 LEU B N 1
ATOM 1608 C CA . LEU B 1 33 ? 16.188 -3.021 -8.188 1 98 33 LEU B CA 1
ATOM 1609 C C . LEU B 1 33 ? 17.578 -3.104 -8.805 1 98 33 LEU B C 1
ATOM 1611 O O . LEU B 1 33 ? 18.578 -2.996 -8.102 1 98 33 LEU B O 1
ATOM 1615 N N . ALA B 1 34 ? 17.625 -3.223 -10.086 1 98.19 34 ALA B N 1
ATOM 1616 C CA . ALA B 1 34 ? 18.891 -3.354 -10.812 1 98.19 34 ALA B CA 1
ATOM 1617 C C . ALA B 1 34 ? 19.734 -2.09 -10.68 1 98.19 34 ALA B C 1
ATOM 1619 O O . ALA B 1 34 ? 20.953 -2.123 -10.891 1 98.19 34 ALA B O 1
ATOM 1620 N N . THR B 1 35 ? 19.125 -0.993 -10.336 1 96.94 35 THR B N 1
ATOM 1621 C CA . THR B 1 35 ? 19.844 0.275 -10.258 1 96.94 35 THR B CA 1
ATOM 1622 C C . THR B 1 35 ? 20.609 0.383 -8.945 1 96.94 35 THR B C 1
ATOM 1624 O O . THR B 1 35 ? 21.469 1.25 -8.797 1 96.94 35 THR B O 1
ATOM 1627 N N . LEU B 1 36 ? 20.297 -0.461 -7.984 1 96.62 36 LEU B N 1
ATOM 1628 C CA . LEU B 1 36 ? 20.906 -0.372 -6.664 1 96.62 36 LEU B CA 1
ATOM 1629 C C . LEU B 1 36 ? 22.312 -0.959 -6.68 1 96.62 36 LEU B C 1
ATOM 1631 O O . LEU B 1 36 ? 22.531 -2.057 -7.199 1 96.62 36 LEU B O 1
ATOM 1635 N N . PRO B 1 37 ? 23.219 -0.259 -6.051 1 95 37 PRO B N 1
ATOM 1636 C CA . PRO B 1 37 ? 24.609 -0.701 -6.141 1 95 37 PRO B CA 1
ATOM 1637 C C . PRO B 1 37 ? 24.92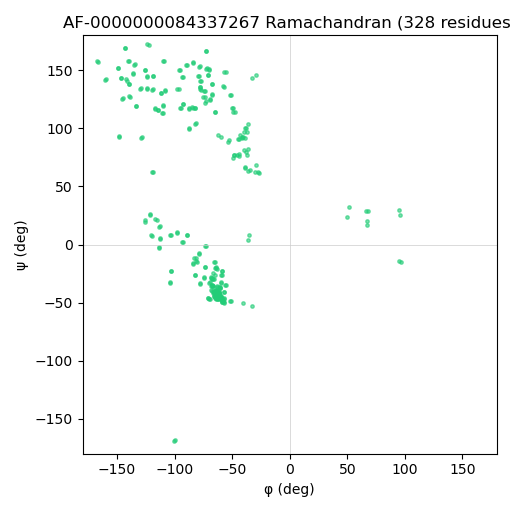2 -1.892 -5.234 1 95 37 PRO B C 1
ATOM 1639 O O . PRO B 1 37 ? 25.766 -2.729 -5.562 1 95 37 PRO B O 1
ATOM 1642 N N . GLU B 1 38 ? 24.281 -1.993 -4.082 1 94.75 38 GLU B N 1
ATOM 1643 C CA . GLU B 1 38 ? 24.609 -3.037 -3.115 1 94.75 38 GLU B CA 1
ATOM 1644 C C . GLU B 1 38 ? 24.016 -4.379 -3.527 1 94.75 38 GLU B C 1
ATOM 1646 O O . GLU B 1 38 ? 22.812 -4.484 -3.752 1 94.75 38 GLU B O 1
ATOM 1651 N N . ASP B 1 39 ? 24.688 -5.461 -3.5 1 95.88 39 ASP B N 1
ATOM 1652 C CA . ASP B 1 39 ? 24.297 -6.781 -3.979 1 95.88 39 ASP B CA 1
ATOM 1653 C C . ASP B 1 39 ? 23.109 -7.324 -3.18 1 95.88 39 ASP B C 1
ATOM 1655 O O . ASP B 1 39 ? 22.125 -7.805 -3.758 1 95.88 39 ASP B O 1
ATOM 1659 N N . PRO B 1 40 ? 23.141 -7.227 -1.893 1 95.56 40 PRO B N 1
ATOM 1660 C CA . PRO B 1 40 ? 22.062 -7.84 -1.118 1 95.56 40 PRO B CA 1
ATOM 1661 C C . PRO B 1 40 ? 20.688 -7.281 -1.48 1 95.56 40 PRO B C 1
ATOM 1663 O O . PRO B 1 40 ? 19.672 -7.977 -1.341 1 95.56 40 PRO B O 1
ATOM 1666 N N . HIS B 1 41 ? 20.688 -6.039 -1.968 1 96.56 41 HIS B N 1
ATOM 1667 C CA . HIS B 1 41 ? 19.422 -5.406 -2.334 1 96.56 41 HIS B CA 1
ATOM 1668 C C . HIS B 1 41 ? 18.938 -5.902 -3.691 1 96.56 41 HIS B C 1
ATOM 1670 O O . HIS B 1 41 ? 17.781 -5.656 -4.07 1 96.56 41 HIS B O 1
ATOM 1676 N N . ARG B 1 42 ? 19.797 -6.668 -4.359 1 97.94 42 ARG B N 1
ATOM 1677 C CA . ARG B 1 42 ? 19.453 -7.199 -5.676 1 97.94 42 ARG B CA 1
ATOM 1678 C C . ARG B 1 42 ? 19.297 -8.719 -5.633 1 97.94 42 ARG B C 1
ATOM 1680 O O . ARG B 1 42 ? 19.141 -9.359 -6.672 1 97.94 42 ARG B O 1
ATOM 1687 N N . TYR B 1 43 ? 19.375 -9.242 -4.414 1 97.88 43 TYR B N 1
ATOM 1688 C CA . TYR B 1 43 ? 19.078 -10.664 -4.23 1 97.88 43 TYR B CA 1
ATOM 1689 C C . TYR B 1 43 ? 17.578 -10.906 -4.199 1 97.88 43 TYR B C 1
ATOM 1691 O O . TYR B 1 43 ? 16.812 -10.07 -3.713 1 97.88 43 TYR B O 1
ATOM 1699 N N . SER B 1 44 ? 17.219 -12.047 -4.754 1 97.88 44 SER B N 1
ATOM 1700 C CA . SER B 1 44 ? 15.805 -12.414 -4.688 1 97.88 44 SER B CA 1
ATOM 1701 C C . SER B 1 44 ? 15.641 -13.93 -4.637 1 97.88 44 SER B C 1
ATOM 1703 O O . SER B 1 44 ? 16.531 -14.672 -5.031 1 97.88 44 SER B O 1
ATOM 1705 N N . LEU B 1 45 ? 14.586 -14.336 -4.035 1 97.69 45 LEU B N 1
ATOM 1706 C CA . LEU B 1 45 ? 14.109 -15.719 -4.027 1 97.69 45 LEU B CA 1
ATOM 1707 C C . LEU B 1 45 ? 12.812 -15.852 -4.816 1 97.69 45 LEU B C 1
ATOM 1709 O O . LEU B 1 45 ? 11.883 -15.07 -4.617 1 97.69 45 LEU B O 1
ATOM 1713 N N . ILE B 1 46 ? 12.797 -16.844 -5.715 1 97.56 46 ILE B N 1
ATOM 1714 C CA . ILE B 1 46 ? 11.641 -17.016 -6.586 1 97.56 46 ILE B CA 1
ATOM 1715 C C . ILE B 1 46 ? 11.031 -18.406 -6.352 1 97.56 46 ILE B C 1
ATOM 1717 O O . ILE B 1 46 ? 11.75 -19.391 -6.258 1 97.56 46 ILE B O 1
ATOM 1721 N N . ARG B 1 47 ? 9.727 -18.375 -6.215 1 95.88 47 ARG B N 1
ATOM 1722 C CA . ARG B 1 47 ? 8.961 -19.625 -6.113 1 95.88 47 ARG B CA 1
ATOM 1723 C C . ARG B 1 47 ? 7.883 -19.688 -7.191 1 95.88 47 ARG B C 1
ATOM 1725 O O . ARG B 1 47 ? 7.215 -18.688 -7.473 1 95.88 47 ARG B O 1
ATOM 1732 N N . GLU B 1 48 ? 7.766 -20.797 -7.828 1 91.81 48 GLU B N 1
ATOM 1733 C CA . GLU B 1 48 ? 6.688 -21.125 -8.758 1 91.81 48 GLU B CA 1
ATOM 1734 C C . GLU B 1 48 ? 6.125 -22.516 -8.477 1 91.81 48 GLU B C 1
ATOM 1736 O O . GLU B 1 48 ? 6.871 -23.5 -8.43 1 91.81 48 GLU B O 1
ATOM 1741 N N . ASP B 1 49 ? 4.848 -22.5 -8.164 1 84.31 49 ASP B N 1
ATOM 1742 C CA . ASP B 1 49 ? 4.223 -23.797 -7.93 1 84.31 49 ASP B CA 1
ATOM 1743 C C . ASP B 1 49 ? 3.775 -24.438 -9.242 1 84.31 49 ASP B C 1
ATOM 1745 O O . ASP B 1 49 ? 3.506 -23.734 -10.219 1 84.31 49 ASP B O 1
ATOM 1749 N N . LYS B 1 50 ? 3.709 -25.703 -9.07 1 75.5 50 LYS B N 1
ATOM 1750 C CA . LYS B 1 50 ? 3.328 -26.5 -10.234 1 75.5 50 LYS B CA 1
ATOM 1751 C C . LYS B 1 50 ? 1.822 -26.438 -10.477 1 75.5 50 LYS B C 1
ATOM 1753 O O . LYS B 1 50 ? 1.048 -26.234 -9.539 1 75.5 50 LYS B O 1
ATOM 1758 N N . VAL B 1 51 ? 1.405 -26.609 -11.648 1 76.25 51 VAL B N 1
ATOM 1759 C CA . VAL B 1 51 ? 0.027 -26.703 -12.117 1 76.25 51 VAL B CA 1
ATOM 1760 C C . VAL B 1 51 ? -0.593 -28.016 -11.656 1 76.25 51 VAL B C 1
ATOM 1762 O O . VAL B 1 51 ? 0.12 -28.984 -11.398 1 76.25 51 VAL B O 1
ATOM 1765 N N . PRO B 1 52 ? -2.043 -28.016 -11.32 1 86 52 PRO B N 1
ATOM 1766 C CA . PRO B 1 52 ? -3.061 -27.062 -11.758 1 86 52 PRO B CA 1
ATOM 1767 C C . PRO B 1 52 ? -3.197 -25.875 -10.82 1 86 52 PRO B C 1
ATOM 1769 O O . PRO B 1 52 ? -2.875 -25.969 -9.633 1 86 52 PRO B O 1
ATOM 1772 N N . ILE B 1 53 ? -3.648 -24.828 -11.391 1 86.88 53 ILE B N 1
ATOM 1773 C CA . ILE B 1 53 ? -3.902 -23.609 -10.617 1 86.88 53 ILE B CA 1
ATOM 1774 C C . ILE B 1 53 ? -5.258 -23.719 -9.93 1 86.88 53 ILE B C 1
ATOM 1776 O O . ILE B 1 53 ? -6.305 -23.641 -10.578 1 86.88 53 ILE B O 1
ATOM 1780 N N . ILE B 1 54 ? -5.195 -23.969 -8.672 1 89.56 54 ILE B N 1
ATOM 1781 C CA . ILE B 1 54 ? -6.387 -24.031 -7.828 1 89.56 54 ILE B CA 1
ATOM 1782 C C . ILE B 1 54 ? -6.246 -23.047 -6.668 1 89.56 54 ILE B C 1
ATOM 1784 O O . ILE B 1 54 ? -5.191 -22.438 -6.488 1 89.56 54 ILE B O 1
ATOM 1788 N N . GLU B 1 55 ? -7.289 -22.891 -5.934 1 91.81 55 GLU B N 1
ATOM 1789 C CA . GLU B 1 55 ? -7.246 -22 -4.781 1 91.81 55 GLU B CA 1
ATOM 1790 C C . GLU B 1 55 ? -6.062 -22.328 -3.875 1 91.81 55 GLU B C 1
ATOM 1792 O O . GLU B 1 55 ? -5.824 -23.484 -3.545 1 91.81 55 GLU B O 1
ATOM 1797 N N . GLY B 1 56 ? -5.285 -21.297 -3.564 1 91.81 56 GLY B N 1
ATOM 1798 C CA . GLY B 1 56 ? -4.129 -21.484 -2.695 1 91.81 56 GLY B CA 1
ATOM 1799 C C . GLY B 1 56 ? -2.834 -21.672 -3.459 1 91.81 56 GLY B C 1
ATOM 1800 O O . GLY B 1 56 ? -1.748 -21.562 -2.887 1 91.81 56 GLY B O 1
ATOM 1801 N N . THR B 1 57 ? -2.945 -21.953 -4.742 1 94.44 57 THR B N 1
ATOM 1802 C CA . THR B 1 57 ? -1.75 -22.156 -5.555 1 94.44 57 THR B CA 1
ATOM 1803 C C . THR B 1 57 ? -0.965 -20.844 -5.691 1 94.44 57 THR B C 1
ATOM 1805 O O . THR B 1 57 ? -1.537 -19.797 -6.016 1 94.44 57 THR B O 1
ATOM 1808 N N . ILE B 1 58 ? 0.295 -20.922 -5.402 1 95.75 58 ILE B N 1
ATOM 1809 C CA . ILE B 1 58 ? 1.211 -19.812 -5.664 1 95.75 58 ILE B CA 1
ATOM 1810 C C . ILE B 1 58 ? 1.755 -19.922 -7.09 1 95.75 58 ILE B C 1
ATOM 1812 O O . ILE B 1 58 ? 2.652 -20.734 -7.359 1 95.75 58 ILE B O 1
ATOM 1816 N N . VAL B 1 59 ? 1.173 -19.156 -7.934 1 96.88 59 VAL B N 1
ATOM 1817 C CA . VAL B 1 59 ? 1.573 -19.188 -9.336 1 96.88 59 VAL B CA 1
ATOM 1818 C C . VAL B 1 59 ? 3.006 -18.672 -9.477 1 96.88 59 VAL B C 1
ATOM 1820 O O . VAL B 1 59 ? 3.799 -19.234 -10.234 1 96.88 59 VAL B O 1
ATOM 1823 N N . HIS B 1 60 ? 3.357 -17.656 -8.781 1 97.69 60 HIS B N 1
ATOM 1824 C CA . HIS B 1 60 ? 4.688 -17.062 -8.75 1 97.69 60 HIS B CA 1
ATOM 1825 C C . HIS B 1 60 ? 4.883 -16.219 -7.496 1 97.69 60 HIS B C 1
ATOM 1827 O O . HIS B 1 60 ? 3.973 -15.5 -7.082 1 97.69 60 HIS B O 1
ATOM 1833 N N . GLU B 1 61 ? 6.055 -16.266 -6.949 1 97.81 61 GLU B N 1
ATOM 1834 C CA . GLU B 1 61 ? 6.402 -15.461 -5.777 1 97.81 61 GLU B CA 1
ATOM 1835 C C . GLU B 1 61 ? 7.816 -14.898 -5.895 1 97.81 61 GLU B C 1
ATOM 1837 O O . GLU B 1 61 ? 8.758 -15.625 -6.227 1 97.81 61 GLU B O 1
ATOM 1842 N N . PHE B 1 62 ? 7.891 -13.641 -5.727 1 98.44 62 PHE B N 1
ATOM 1843 C CA . PHE B 1 62 ? 9.148 -12.898 -5.746 1 98.44 62 PHE B CA 1
ATOM 1844 C C . PHE B 1 62 ? 9.445 -12.297 -4.379 1 98.44 62 PHE B C 1
ATOM 1846 O O . PHE B 1 62 ? 8.695 -11.453 -3.893 1 98.44 62 PHE B O 1
ATOM 1853 N N . ILE B 1 63 ? 10.531 -12.727 -3.73 1 98 63 ILE B N 1
ATOM 1854 C CA . ILE B 1 63 ? 10.93 -12.25 -2.414 1 98 63 ILE B CA 1
ATOM 1855 C C . ILE B 1 63 ? 12.289 -11.555 -2.506 1 98 63 ILE B C 1
ATOM 1857 O O . ILE B 1 63 ? 13.281 -12.172 -2.906 1 98 63 ILE B O 1
ATOM 1861 N N . ASN B 1 64 ? 12.328 -10.383 -2.236 1 98.31 64 ASN B N 1
ATOM 1862 C CA . ASN B 1 64 ? 13.492 -9.508 -2.141 1 98.31 64 ASN B CA 1
ATOM 1863 C C . ASN B 1 64 ? 13.547 -8.789 -0.793 1 98.31 64 ASN B C 1
ATOM 1865 O O . ASN B 1 64 ? 12.508 -8.539 -0.18 1 98.31 64 ASN B O 1
ATOM 1869 N N . PRO B 1 65 ? 14.75 -8.469 -0.299 1 97.56 65 PRO B N 1
ATOM 1870 C CA . PRO B 1 65 ? 14.852 -7.844 1.022 1 97.56 65 PRO B CA 1
ATOM 1871 C C . PRO B 1 65 ? 14.086 -6.527 1.107 1 97.56 65 PRO B C 1
ATOM 1873 O O . PRO B 1 65 ? 13.734 -6.078 2.203 1 97.56 65 PRO B O 1
ATOM 1876 N N . LEU B 1 66 ? 13.852 -5.898 -0.026 1 97.88 66 LEU B N 1
ATOM 1877 C CA . LEU B 1 66 ? 13.203 -4.594 -0.021 1 97.88 66 LEU B CA 1
ATOM 1878 C C . LEU B 1 66 ? 11.75 -4.711 -0.458 1 97.88 66 LEU B C 1
ATOM 1880 O O . LEU B 1 66 ? 10.898 -3.934 -0.019 1 97.88 66 LEU B O 1
ATOM 1884 N N . LEU B 1 67 ? 11.477 -5.641 -1.335 1 98.38 67 LEU B N 1
ATOM 1885 C CA . LEU B 1 67 ? 10.172 -5.715 -1.982 1 98.38 67 LEU B CA 1
ATOM 1886 C C . LEU B 1 67 ? 9.656 -7.148 -2.006 1 98.38 67 LEU B C 1
ATOM 1888 O O . LEU B 1 67 ? 10.445 -8.094 -1.977 1 98.38 67 LEU B O 1
ATOM 1892 N N . TYR B 1 68 ? 8.352 -7.266 -2.072 1 98.44 68 TYR B N 1
ATOM 1893 C CA . TYR B 1 68 ? 7.676 -8.555 -2.1 1 98.44 68 TYR B CA 1
ATOM 1894 C C . TYR B 1 68 ? 6.516 -8.539 -3.086 1 98.44 68 TYR B C 1
ATOM 1896 O O . TYR B 1 68 ? 5.777 -7.559 -3.17 1 98.44 68 TYR B O 1
ATOM 1904 N N . MET B 1 69 ? 6.363 -9.648 -3.861 1 98.44 69 MET B N 1
ATOM 1905 C CA . MET B 1 69 ? 5.215 -9.844 -4.742 1 98.44 69 MET B CA 1
ATOM 1906 C C . MET B 1 69 ? 4.844 -11.32 -4.828 1 98.44 69 MET B C 1
ATOM 1908 O O . MET B 1 69 ? 5.723 -12.188 -4.898 1 98.44 69 MET B O 1
ATOM 1912 N N . ARG B 1 70 ? 3.549 -11.555 -4.895 1 98.31 70 ARG B N 1
ATOM 1913 C CA . ARG B 1 70 ? 3.062 -12.922 -5.039 1 98.31 70 ARG B CA 1
ATOM 1914 C C . ARG B 1 70 ? 1.807 -12.969 -5.906 1 98.31 70 ARG B C 1
ATOM 1916 O O . ARG B 1 70 ? 0.883 -12.18 -5.707 1 98.31 70 ARG B O 1
ATOM 1923 N N . LEU B 1 71 ? 1.836 -13.758 -6.898 1 98.25 71 LEU B N 1
ATOM 1924 C CA . LEU B 1 71 ? 0.657 -14.117 -7.68 1 98.25 71 LEU B CA 1
ATOM 1925 C C . LEU B 1 71 ? 0.051 -15.422 -7.18 1 98.25 71 LEU B C 1
ATOM 1927 O O . LEU B 1 71 ? 0.695 -16.469 -7.238 1 98.25 71 LEU B O 1
ATOM 1931 N N . GLU B 1 72 ? -1.163 -15.352 -6.703 1 97.19 72 GLU B N 1
ATOM 1932 C CA . GLU B 1 72 ? -1.784 -16.516 -6.066 1 97.19 72 GLU B CA 1
ATOM 1933 C C . GLU B 1 72 ? -3.223 -16.688 -6.539 1 97.19 72 GLU B C 1
ATOM 1935 O O . GLU B 1 72 ? -3.904 -15.719 -6.863 1 97.19 72 GLU B O 1
ATOM 1940 N N . CYS B 1 73 ? -3.643 -17.875 -6.609 1 96.88 73 CYS B N 1
ATOM 1941 C CA . CYS B 1 73 ? -5.039 -18.172 -6.898 1 96.88 73 CYS B CA 1
ATOM 1942 C C . CYS B 1 73 ? -5.879 -18.141 -5.625 1 96.88 73 CYS B C 1
ATOM 1944 O O . CYS B 1 73 ? -5.629 -18.906 -4.691 1 96.88 73 CYS B O 1
ATOM 1946 N N . HIS B 1 74 ? -6.832 -17.234 -5.594 1 92.44 74 HIS B N 1
ATOM 1947 C CA . HIS B 1 74 ? -7.699 -17.047 -4.438 1 92.44 74 HIS B CA 1
ATOM 1948 C C . HIS B 1 74 ? -9.047 -17.719 -4.645 1 92.44 74 HIS B C 1
ATOM 1950 O O . HIS B 1 74 ? -9.188 -18.578 -5.52 1 92.44 74 HIS B O 1
ATOM 1956 N N . LYS B 1 75 ? -9.945 -17.391 -3.748 1 87.25 75 LYS B N 1
ATOM 1957 C CA . LYS B 1 75 ? -11.289 -17.969 -3.82 1 87.25 75 LYS B CA 1
ATOM 1958 C C . LYS B 1 75 ? -11.93 -17.703 -5.18 1 87.25 75 LYS B C 1
ATOM 1960 O O . LYS B 1 75 ? -11.609 -16.703 -5.832 1 87.25 75 LYS B O 1
ATOM 1965 N N . ASP B 1 76 ? -12.781 -18.578 -5.688 1 87.56 76 ASP B N 1
ATOM 1966 C CA . ASP B 1 76 ? -13.508 -18.469 -6.953 1 87.56 76 ASP B CA 1
ATOM 1967 C 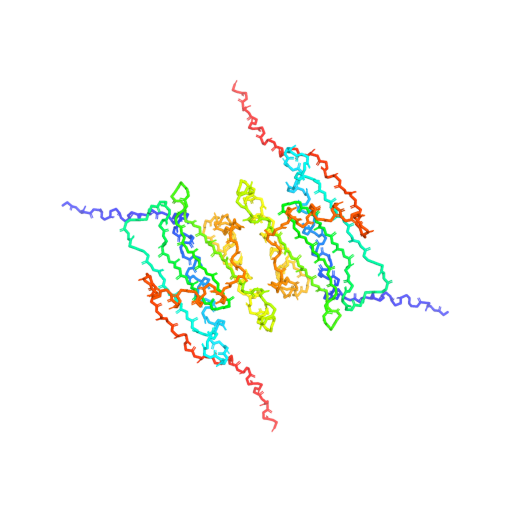C . ASP B 1 76 ? -12.547 -18.547 -8.141 1 87.56 76 ASP B C 1
ATOM 1969 O O . ASP B 1 76 ? -12.797 -17.938 -9.18 1 87.56 76 ASP B O 1
ATOM 1973 N N . ASP B 1 77 ? -11.305 -19.047 -7.887 1 91.75 77 ASP B N 1
ATOM 1974 C CA . ASP B 1 77 ? -10.312 -19.312 -8.922 1 91.75 77 ASP B CA 1
ATOM 1975 C C . ASP B 1 77 ? -9.812 -18.016 -9.547 1 91.75 77 ASP B C 1
ATOM 1977 O O . ASP B 1 77 ? -9.578 -17.953 -10.758 1 91.75 77 ASP B O 1
ATOM 1981 N N . LYS B 1 78 ? -9.844 -17.016 -8.766 1 95.62 78 LYS B N 1
ATOM 1982 C CA . LYS B 1 78 ? -9.367 -15.727 -9.266 1 95.62 78 LYS B CA 1
ATOM 1983 C C . LYS B 1 78 ? -7.922 -15.477 -8.836 1 95.62 78 LYS B C 1
ATOM 1985 O O . LYS B 1 78 ? -7.574 -15.656 -7.668 1 95.62 78 LYS B O 1
ATOM 1990 N N . LEU B 1 79 ? -7.172 -15.055 -9.781 1 97.19 79 LEU B N 1
ATOM 1991 C CA . LEU B 1 79 ? -5.801 -14.672 -9.477 1 97.19 79 LEU B CA 1
ATOM 1992 C C . LEU B 1 79 ? -5.758 -13.297 -8.805 1 97.19 79 LEU B C 1
ATOM 1994 O O . LEU B 1 79 ? -6.551 -12.414 -9.148 1 97.19 79 LEU B O 1
ATOM 1998 N N . ALA B 1 80 ? -4.875 -13.195 -7.84 1 97.75 80 ALA B N 1
ATOM 1999 C CA . ALA B 1 80 ? -4.672 -11.914 -7.168 1 97.75 80 ALA B CA 1
ATOM 2000 C C . ALA B 1 80 ? -3.189 -11.672 -6.887 1 97.75 80 ALA B C 1
ATOM 2002 O O . ALA B 1 80 ? -2.395 -12.617 -6.859 1 97.75 80 ALA B O 1
ATOM 2003 N N . ILE B 1 81 ? -2.898 -10.414 -6.723 1 98.56 81 ILE B N 1
ATOM 2004 C CA . ILE B 1 81 ? -1.524 -9.984 -6.488 1 98.56 81 ILE B CA 1
ATOM 2005 C C . ILE B 1 81 ? -1.377 -9.492 -5.051 1 98.56 81 ILE B C 1
ATOM 2007 O O . ILE B 1 81 ? -2.076 -8.57 -4.629 1 98.56 81 ILE B O 1
ATOM 2011 N N . ASN B 1 82 ? -0.521 -10.133 -4.312 1 97.5 82 ASN B N 1
ATOM 2012 C CA . ASN B 1 82 ? -0.064 -9.633 -3.02 1 97.5 82 ASN B CA 1
ATOM 2013 C C . ASN B 1 82 ? 1.263 -8.891 -3.141 1 97.5 82 ASN B C 1
ATOM 2015 O O . ASN B 1 82 ? 2.078 -9.203 -4.012 1 97.5 82 ASN B O 1
ATOM 2019 N N . PHE B 1 83 ? 1.384 -7.957 -2.24 1 98.12 83 PHE B N 1
ATOM 2020 C CA . PHE B 1 83 ? 2.588 -7.145 -2.352 1 98.12 83 PHE B CA 1
ATOM 2021 C C . PHE B 1 83 ? 3.127 -6.785 -0.972 1 98.12 83 PHE B C 1
ATOM 2023 O O . PHE B 1 83 ? 2.484 -7.062 0.043 1 98.12 83 PHE B O 1
ATOM 2030 N N . GLY B 1 84 ? 4.332 -6.246 -0.981 1 97 84 GLY B N 1
ATOM 2031 C CA . GLY B 1 84 ? 4.961 -5.766 0.238 1 97 84 GLY B CA 1
ATOM 2032 C C . GLY B 1 84 ? 6.184 -4.902 -0.021 1 97 84 GLY B C 1
ATOM 2033 O O . GLY B 1 84 ? 6.746 -4.93 -1.117 1 97 84 GLY B O 1
ATOM 2034 N N . CYS B 1 85 ? 6.496 -4.105 0.916 1 96.25 85 CYS B N 1
ATOM 2035 C CA . CYS B 1 85 ? 7.695 -3.279 0.955 1 96.25 85 CYS B CA 1
ATOM 2036 C C . CYS B 1 85 ? 8.266 -3.205 2.367 1 96.25 85 CYS B C 1
ATOM 2038 O O . CYS B 1 85 ? 7.508 -3.139 3.34 1 96.25 85 CYS B O 1
ATOM 2040 N N . ASP B 1 86 ? 9.516 -3.238 2.383 1 95.25 86 ASP B N 1
ATOM 2041 C CA . ASP B 1 86 ? 10.125 -3.191 3.707 1 95.25 86 ASP B CA 1
ATOM 2042 C C . ASP B 1 86 ? 10.008 -1.798 4.32 1 95.25 86 ASP B C 1
ATOM 2044 O O . ASP B 1 86 ? 10.414 -0.809 3.707 1 95.25 86 ASP B O 1
ATOM 2048 N N . SER B 1 87 ? 9.406 -1.75 5.48 1 90.06 87 SER B N 1
ATOM 2049 C CA . SER B 1 87 ? 9.211 -0.469 6.152 1 90.06 87 SER B CA 1
ATOM 2050 C C . SER B 1 87 ? 9.961 -0.423 7.48 1 90.06 87 SER B C 1
ATOM 2052 O O . SER B 1 87 ? 9.641 0.393 8.352 1 90.06 87 SER B O 1
ATOM 2054 N N . GLN B 1 88 ? 10.922 -1.213 7.625 1 87.81 88 GLN B N 1
ATOM 2055 C CA . GLN B 1 88 ? 11.742 -1.206 8.828 1 87.81 88 GLN B CA 1
ATOM 2056 C C . GLN B 1 88 ? 12.656 0.014 8.867 1 87.81 88 GLN B C 1
ATOM 2058 O O . GLN B 1 88 ? 13.055 0.525 7.82 1 87.81 88 GLN B O 1
ATOM 2063 N N . PRO B 1 89 ? 13.016 0.506 10.016 1 85.12 89 PRO B N 1
ATOM 2064 C CA . PRO B 1 89 ? 13.82 1.725 10.164 1 85.12 89 PRO B CA 1
ATOM 2065 C C . PRO B 1 89 ? 15.141 1.657 9.406 1 85.12 89 PRO B C 1
ATOM 2067 O O . PRO B 1 89 ? 15.609 2.672 8.883 1 85.12 89 PRO B O 1
ATOM 2070 N N . GLY B 1 90 ? 15.805 0.641 9.266 1 82.38 90 GLY B N 1
ATOM 2071 C CA . GLY B 1 90 ? 17.078 0.498 8.594 1 82.38 90 GLY B CA 1
ATOM 2072 C C . GLY B 1 90 ? 16.984 0.588 7.086 1 82.38 90 GLY B C 1
ATOM 2073 O O . GLY B 1 90 ? 18 0.696 6.391 1 82.38 90 GLY B O 1
ATOM 2074 N N . PHE B 1 91 ? 15.742 0.761 6.57 1 85.94 91 PHE B N 1
ATOM 2075 C CA . PHE B 1 91 ? 15.555 0.71 5.125 1 85.94 91 PHE B CA 1
ATOM 2076 C C . PHE B 1 91 ? 14.852 1.969 4.629 1 85.94 91 PHE B C 1
ATOM 2078 O O . PHE B 1 91 ? 14.391 2.016 3.486 1 85.94 91 PHE B O 1
ATOM 2085 N N . LEU B 1 92 ? 14.891 3.023 5.379 1 87.25 92 LEU B N 1
ATOM 2086 C CA . LEU B 1 92 ? 14.164 4.25 5.059 1 87.25 92 LEU B CA 1
ATOM 2087 C C . LEU B 1 92 ? 14.742 4.914 3.814 1 87.25 92 LEU B C 1
ATOM 2089 O O . LEU B 1 92 ? 14.023 5.57 3.062 1 87.25 92 LEU B O 1
ATOM 2093 N N . GLU B 1 93 ? 16.078 4.695 3.613 1 91.19 93 GLU B N 1
ATOM 2094 C CA . GLU B 1 93 ? 16.734 5.297 2.453 1 91.19 93 GLU B CA 1
ATOM 2095 C C . GLU B 1 93 ? 16.188 4.719 1.151 1 91.19 93 GLU B C 1
ATOM 2097 O O . GLU B 1 93 ? 16.312 5.336 0.091 1 91.19 93 GLU B O 1
ATOM 2102 N N . TYR B 1 94 ? 15.461 3.588 1.225 1 94.19 94 TYR B N 1
ATOM 2103 C CA . TYR B 1 94 ? 14.977 2.926 0.021 1 94.19 94 TYR B CA 1
ATOM 2104 C C . TYR B 1 94 ? 13.484 3.182 -0.176 1 94.19 94 TYR B C 1
ATOM 2106 O O . TYR B 1 94 ? 12.875 2.633 -1.095 1 94.19 94 TYR B O 1
ATOM 2114 N N . GLU B 1 95 ? 12.938 4.031 0.616 1 93.69 95 GLU B N 1
ATOM 2115 C CA . GLU B 1 95 ? 11.523 4.375 0.547 1 93.69 95 GLU B CA 1
ATOM 2116 C C . GLU B 1 95 ? 11.148 4.898 -0.837 1 93.69 95 GLU B C 1
ATOM 2118 O O . GLU B 1 95 ? 10.117 4.512 -1.393 1 93.69 95 GLU B O 1
ATOM 2123 N N . PRO B 1 96 ? 11.961 5.727 -1.483 1 93.94 96 PRO B N 1
ATOM 2124 C CA . PRO B 1 96 ? 11.586 6.176 -2.826 1 93.94 96 PRO B CA 1
ATOM 2125 C C . PRO B 1 96 ? 11.43 5.023 -3.812 1 93.94 96 PRO B C 1
ATOM 2127 O O . PRO B 1 96 ? 10.539 5.059 -4.672 1 93.94 96 PRO B O 1
ATOM 2130 N N . LEU B 1 97 ? 12.211 4.016 -3.613 1 96.31 97 LEU B N 1
ATOM 2131 C CA . LEU B 1 97 ? 12.117 2.846 -4.477 1 96.31 97 LEU B CA 1
ATOM 2132 C C . LEU B 1 97 ? 10.82 2.086 -4.219 1 96.31 97 LEU B C 1
ATOM 2134 O O . LEU B 1 97 ? 10.125 1.689 -5.16 1 96.31 97 LEU B O 1
ATOM 2138 N N . SER B 1 98 ? 10.523 1.866 -2.971 1 96.94 98 SER B N 1
ATOM 2139 C CA . SER B 1 98 ? 9.281 1.19 -2.617 1 96.94 98 SER B CA 1
ATOM 2140 C C . SER B 1 98 ? 8.07 1.979 -3.098 1 96.94 98 SER B C 1
ATOM 2142 O O . SER B 1 98 ? 7.078 1.396 -3.545 1 96.94 98 SER B O 1
ATOM 2144 N N . GLY B 1 99 ? 8.164 3.326 -3.006 1 96.31 99 GLY B N 1
ATOM 2145 C CA . GLY B 1 99 ? 7.105 4.168 -3.535 1 96.31 99 GLY B CA 1
ATOM 2146 C C . GLY B 1 99 ? 6.902 4 -5.027 1 96.31 99 GLY B C 1
ATOM 2147 O O . GLY B 1 99 ? 5.766 3.912 -5.496 1 96.31 99 GLY B O 1
ATOM 2148 N N . MET B 1 100 ? 7.965 3.936 -5.781 1 97.06 100 MET B N 1
ATOM 2149 C CA . MET B 1 100 ? 7.891 3.723 -7.227 1 97.06 100 MET B CA 1
ATOM 2150 C C . MET B 1 100 ? 7.289 2.359 -7.543 1 97.06 100 MET B C 1
ATOM 2152 O O . MET B 1 100 ? 6.484 2.232 -8.469 1 97.06 100 MET B O 1
ATOM 2156 N N . PHE B 1 101 ? 7.68 1.394 -6.777 1 98.19 101 PHE B N 1
ATOM 2157 C CA . PHE B 1 101 ? 7.148 0.045 -6.938 1 98.19 101 PHE B CA 1
ATOM 2158 C C . PHE B 1 101 ? 5.629 0.042 -6.812 1 98.19 101 PHE B C 1
ATOM 2160 O O . PHE B 1 101 ? 4.93 -0.494 -7.676 1 98.19 101 PHE B O 1
ATOM 2167 N N . LEU B 1 102 ? 5.094 0.654 -5.77 1 98.06 102 LEU B N 1
ATOM 2168 C CA . LEU B 1 102 ? 3.648 0.676 -5.57 1 98.06 102 LEU B CA 1
ATOM 2169 C C . LEU B 1 102 ? 2.963 1.492 -6.66 1 98.06 102 LEU B C 1
ATOM 2171 O O . LEU B 1 102 ? 1.871 1.141 -7.113 1 98.06 102 LEU B O 1
ATOM 2175 N N . ARG B 1 103 ? 3.627 2.553 -7.078 1 97.62 103 ARG B N 1
ATOM 2176 C CA . ARG B 1 103 ? 3.098 3.332 -8.195 1 97.62 103 ARG B CA 1
ATOM 2177 C C . ARG B 1 103 ? 2.977 2.477 -9.453 1 97.62 103 ARG B C 1
ATOM 2179 O O . ARG B 1 103 ? 1.952 2.51 -10.133 1 97.62 103 ARG B O 1
ATOM 2186 N N . ILE B 1 104 ? 3.947 1.743 -9.75 1 97.88 104 ILE B N 1
ATOM 2187 C CA . ILE B 1 104 ? 3.945 0.85 -10.906 1 97.88 104 ILE B CA 1
ATOM 2188 C C . ILE B 1 104 ? 2.816 -0.17 -10.766 1 97.88 104 ILE B C 1
ATOM 2190 O O . ILE B 1 104 ? 2.051 -0.391 -11.703 1 97.88 104 ILE B O 1
ATOM 2194 N N . LEU B 1 105 ? 2.666 -0.777 -9.57 1 98.69 105 LEU B N 1
ATOM 2195 C CA . LEU B 1 105 ? 1.655 -1.793 -9.305 1 98.69 105 LEU B CA 1
ATOM 2196 C C . LEU B 1 105 ? 0.257 -1.262 -9.602 1 98.69 105 LEU B C 1
ATOM 2198 O O . LEU B 1 105 ? -0.505 -1.89 -10.344 1 98.69 105 LEU B O 1
ATOM 2202 N N . TYR B 1 106 ? 0.001 -0.103 -9.141 1 97.94 106 TYR B N 1
ATOM 2203 C CA . TYR B 1 106 ? -1.356 0.417 -9.258 1 97.94 106 TYR B CA 1
ATOM 2204 C C . TYR B 1 106 ? -1.592 1.02 -10.641 1 97.94 106 TYR B C 1
ATOM 2206 O O . TYR B 1 106 ? -2.723 1.038 -11.125 1 97.94 106 TYR B O 1
ATOM 2214 N N . LYS B 1 107 ? -0.512 1.475 -11.281 1 97.25 107 LYS B N 1
ATOM 2215 C CA . LYS B 1 107 ? -0.653 1.967 -12.641 1 97.25 107 LYS B CA 1
ATOM 2216 C C . LYS B 1 107 ? -0.915 0.821 -13.617 1 97.25 107 LYS B C 1
ATOM 2218 O O . LYS B 1 107 ? -1.823 0.899 -14.445 1 97.25 107 LYS B O 1
ATOM 2223 N N . VAL B 1 108 ? -0.194 -0.197 -13.5 1 98.25 108 VAL B N 1
ATOM 2224 C CA . VAL B 1 108 ? -0.251 -1.317 -14.43 1 98.25 108 VAL B CA 1
ATOM 2225 C C . VAL B 1 108 ? -1.586 -2.045 -14.289 1 98.25 108 VAL B C 1
ATOM 2227 O O . VAL B 1 108 ? -2.098 -2.615 -15.25 1 98.25 108 VAL B O 1
ATOM 2230 N N . THR B 1 109 ? -2.201 -2.008 -13.078 1 98.31 109 THR B N 1
ATOM 2231 C CA . THR B 1 109 ? -3.432 -2.748 -12.828 1 98.31 109 THR B CA 1
ATOM 2232 C C . THR B 1 109 ? -4.648 -1.838 -12.977 1 98.31 109 THR B C 1
ATOM 2234 O O . THR B 1 109 ? -5.766 -2.223 -12.617 1 98.31 109 THR B O 1
ATOM 2237 N N . MET B 1 110 ? -4.438 -0.678 -13.469 1 96.19 110 MET B N 1
ATOM 2238 C CA . MET B 1 110 ? -5.535 0.263 -13.656 1 96.19 110 MET B CA 1
ATOM 2239 C C . MET B 1 110 ? -6.465 -0.205 -14.773 1 96.19 110 MET B C 1
ATOM 2241 O O . MET B 1 110 ? -6.012 -0.749 -15.781 1 96.19 110 MET B O 1
ATOM 2245 N N . SER B 1 111 ? -7.734 0.185 -14.602 1 94.81 111 SER B N 1
ATOM 2246 C CA . SER B 1 111 ? -8.727 -0.223 -15.586 1 94.81 111 SER B CA 1
ATOM 2247 C C . SER B 1 111 ? -8.445 0.4 -16.953 1 94.81 111 SER B C 1
ATOM 2249 O O . SER B 1 111 ? -8.789 -0.179 -17.984 1 94.81 111 SER B O 1
ATOM 2251 N N . THR B 1 112 ? -7.793 1.511 -16.984 1 93.44 112 THR B N 1
ATOM 2252 C CA . THR B 1 112 ? -7.5 2.199 -18.234 1 93.44 112 THR B CA 1
ATOM 2253 C C . THR B 1 112 ? -6.277 1.591 -18.922 1 93.44 112 THR B C 1
ATOM 2255 O O . THR B 1 112 ? -6.004 1.875 -20.094 1 93.44 112 THR B O 1
ATOM 2258 N N . THR B 1 113 ? -5.539 0.754 -18.25 1 94.44 113 THR B N 1
ATOM 2259 C CA . THR B 1 113 ? -4.293 0.196 -18.766 1 94.44 113 THR B CA 1
ATOM 2260 C C . THR B 1 113 ? -4.496 -1.244 -19.234 1 94.44 113 THR B C 1
ATOM 2262 O O . THR B 1 113 ? -3.709 -1.766 -20.016 1 94.44 113 THR B O 1
ATOM 2265 N N . THR B 1 114 ? -5.562 -1.897 -18.688 1 95.12 114 THR B N 1
ATOM 2266 C CA . THR B 1 114 ? -5.773 -3.312 -18.969 1 95.12 114 THR B CA 1
ATOM 2267 C C . THR B 1 114 ? -6.996 -3.508 -19.859 1 95.12 114 THR B C 1
ATOM 2269 O O . THR B 1 114 ? -7.863 -2.635 -19.938 1 95.12 114 THR B O 1
ATOM 2272 N N . ALA B 1 115 ? -7.027 -4.648 -20.547 1 94.38 115 ALA B N 1
ATOM 2273 C CA . ALA B 1 115 ? -8.125 -4.973 -21.453 1 94.38 115 ALA B CA 1
ATOM 2274 C C . ALA B 1 115 ? -9.43 -5.164 -20.688 1 94.38 115 ALA B C 1
ATOM 2276 O O . ALA B 1 115 ? -10.508 -4.805 -21.172 1 94.38 115 ALA B O 1
ATOM 2277 N N . ILE B 1 116 ? -9.25 -5.82 -19.562 1 95.38 116 ILE B N 1
ATOM 2278 C CA . ILE B 1 116 ? -10.344 -6.051 -18.625 1 95.38 116 ILE B CA 1
ATOM 2279 C C . ILE B 1 116 ? -10.023 -5.375 -17.281 1 95.38 116 ILE B C 1
ATOM 2281 O O . ILE B 1 116 ? -8.859 -5.309 -16.875 1 95.38 116 ILE B O 1
ATOM 2285 N N . ASN B 1 117 ? -11.172 -4.887 -16.719 1 96.81 117 ASN B N 1
ATOM 2286 C CA . ASN B 1 117 ? -10.953 -4.27 -15.414 1 96.81 117 ASN B CA 1
ATOM 2287 C C . ASN B 1 117 ? -10.484 -5.293 -14.383 1 96.81 117 ASN B C 1
ATOM 2289 O O . ASN B 1 117 ? -11.242 -6.191 -14.008 1 96.81 117 ASN B O 1
ATOM 2293 N N . ILE B 1 118 ? -9.258 -5.113 -13.93 1 97.88 118 ILE B N 1
ATOM 2294 C CA . ILE B 1 118 ? -8.711 -6.027 -12.938 1 97.88 118 ILE B CA 1
ATOM 2295 C C . ILE B 1 118 ? -8.305 -5.25 -11.688 1 97.88 118 ILE B C 1
ATOM 2297 O O . ILE B 1 118 ? -7.406 -5.676 -10.953 1 97.88 118 ILE B O 1
ATOM 2301 N N . GLU B 1 119 ? -8.859 -4.141 -11.383 1 97.31 119 GLU B N 1
ATOM 2302 C CA . GLU B 1 119 ? -8.43 -3.25 -10.305 1 97.31 119 GLU B CA 1
ATOM 2303 C C . GLU B 1 119 ? -8.562 -3.922 -8.945 1 97.31 119 GLU B C 1
ATOM 2305 O O . GLU B 1 119 ? -7.867 -3.561 -7.992 1 97.31 119 GLU B O 1
ATOM 2310 N N . ASP B 1 120 ? -9.383 -4.922 -8.875 1 95.44 120 ASP B N 1
ATOM 2311 C CA . ASP B 1 120 ? -9.625 -5.578 -7.594 1 95.44 120 ASP B CA 1
ATOM 2312 C C . ASP B 1 120 ? -8.625 -6.711 -7.359 1 95.44 120 ASP B C 1
ATOM 2314 O O . ASP B 1 120 ? -8.68 -7.395 -6.336 1 95.44 120 ASP B O 1
ATOM 2318 N N . CYS B 1 121 ? -7.641 -6.773 -8.242 1 97.81 121 CYS B N 1
ATOM 2319 C CA . CYS B 1 121 ? -6.75 -7.93 -8.164 1 97.81 121 CYS B CA 1
ATOM 2320 C C . CYS B 1 121 ? -5.648 -7.703 -7.137 1 97.81 121 CYS B C 1
ATOM 2322 O O . CYS B 1 121 ? -4.949 -8.648 -6.754 1 97.81 121 CYS B O 1
ATOM 2324 N N . VAL B 1 122 ? -5.402 -6.453 -6.699 1 98.06 122 VAL B N 1
ATOM 2325 C CA . VAL B 1 122 ? -4.359 -6.152 -5.723 1 98.06 122 VAL B CA 1
ATOM 2326 C C . VAL B 1 122 ? -4.914 -6.297 -4.309 1 98.06 122 VAL B C 1
ATOM 2328 O O . VAL B 1 122 ? -5.789 -5.531 -3.898 1 98.06 122 VAL B O 1
ATOM 2331 N N . ARG B 1 123 ? -4.352 -7.238 -3.607 1 95.88 123 ARG B N 1
ATOM 2332 C CA . ARG B 1 123 ? -4.891 -7.578 -2.295 1 95.88 123 ARG B CA 1
ATOM 2333 C C . ARG B 1 123 ? -4.195 -6.789 -1.193 1 95.88 123 ARG B C 1
ATOM 2335 O O . ARG B 1 123 ? -2.98 -6.578 -1.243 1 95.88 123 ARG B O 1
ATOM 2342 N N . THR B 1 124 ? -4.969 -6.414 -0.167 1 94.94 124 THR B N 1
ATOM 2343 C CA . THR B 1 124 ? -4.426 -5.645 0.949 1 94.94 124 THR B CA 1
ATOM 2344 C C . THR B 1 124 ? -4.598 -6.402 2.262 1 94.94 124 THR B C 1
ATOM 2346 O O . THR B 1 124 ? -4.32 -5.863 3.336 1 94.94 124 THR B O 1
ATOM 2349 N N . ASP B 1 125 ? -5.031 -7.641 2.203 1 90.31 125 ASP B N 1
ATOM 2350 C CA . ASP B 1 125 ? -5.324 -8.406 3.41 1 90.31 125 ASP B CA 1
ATOM 2351 C C . ASP B 1 125 ? -4.039 -8.836 4.117 1 90.31 125 ASP B C 1
ATOM 2353 O O . ASP B 1 125 ? -4.055 -9.156 5.309 1 90.31 125 ASP B O 1
ATOM 2357 N N . TYR B 1 126 ? -2.982 -8.82 3.369 1 89.44 126 TYR B N 1
ATOM 2358 C CA . TYR B 1 126 ? -1.689 -9.125 3.973 1 89.44 126 TYR B CA 1
ATOM 2359 C C . TYR B 1 126 ? -0.569 -8.352 3.281 1 89.44 126 TYR B C 1
ATOM 2361 O O . TYR B 1 126 ? 0.006 -8.836 2.301 1 89.44 126 TYR B O 1
ATOM 2369 N N . ILE B 1 127 ? -0.276 -7.242 3.83 1 93.69 127 ILE B N 1
ATOM 2370 C CA . ILE B 1 127 ? 0.825 -6.453 3.293 1 93.69 127 ILE B CA 1
ATOM 2371 C C . ILE B 1 127 ? 2.115 -6.793 4.031 1 93.69 127 ILE B C 1
ATOM 2373 O O . ILE B 1 127 ? 2.213 -6.602 5.246 1 93.69 127 ILE B O 1
ATOM 2377 N N . VAL B 1 128 ? 3.043 -7.238 3.27 1 94.62 128 VAL B N 1
ATOM 2378 C CA . VAL B 1 128 ? 4.309 -7.609 3.893 1 94.62 128 VAL B CA 1
ATOM 2379 C C . VAL B 1 128 ? 5.168 -6.363 4.102 1 94.62 128 VAL B C 1
ATOM 2381 O O . VAL B 1 128 ? 5.574 -5.715 3.135 1 94.62 128 VAL B O 1
ATOM 2384 N N . THR B 1 129 ? 5.465 -6.051 5.379 1 94 129 THR B N 1
ATOM 2385 C CA . THR B 1 129 ? 6.23 -4.84 5.656 1 94 129 THR B CA 1
ATOM 2386 C C . THR B 1 129 ? 7.605 -5.191 6.223 1 94 129 THR B C 1
ATOM 2388 O O . THR B 1 129 ? 8.406 -4.301 6.516 1 94 129 THR B O 1
ATOM 2391 N N . GLU B 1 130 ? 7.863 -6.438 6.426 1 94.88 130 GLU B N 1
ATOM 2392 C CA . GLU B 1 130 ? 9.148 -6.922 6.914 1 94.88 130 GLU B CA 1
ATOM 2393 C C . GLU B 1 130 ? 9.805 -7.863 5.906 1 94.88 130 GLU B C 1
ATOM 2395 O O . GLU B 1 130 ? 10.07 -9.023 6.219 1 94.88 130 GLU B O 1
ATOM 2400 N N . CYS B 1 131 ? 10.078 -7.32 4.785 1 97 131 CYS B N 1
ATOM 2401 C CA . CYS B 1 131 ? 10.586 -8.109 3.672 1 97 131 CYS B CA 1
ATOM 2402 C C . CYS B 1 131 ? 11.977 -8.664 3.98 1 97 131 CYS B C 1
ATOM 2404 O O . CYS B 1 131 ? 12.273 -9.82 3.68 1 97 131 CYS B O 1
ATOM 2406 N N . SER B 1 132 ? 12.812 -7.82 4.586 1 96.38 132 SER B N 1
ATOM 2407 C CA . SER B 1 132 ? 14.172 -8.234 4.91 1 96.38 132 SER B CA 1
ATOM 2408 C C . SER B 1 132 ? 14.172 -9.398 5.895 1 96.38 132 SER B C 1
ATOM 2410 O O . SER B 1 132 ? 14.906 -10.375 5.707 1 96.38 132 SER B O 1
ATOM 2412 N N . GLU B 1 133 ? 13.383 -9.328 6.875 1 96 133 GLU B N 1
ATOM 2413 C CA . GLU B 1 133 ? 13.273 -10.414 7.848 1 96 133 GLU B CA 1
ATOM 2414 C C . GLU B 1 133 ? 12.727 -11.68 7.203 1 96 133 GLU B C 1
ATOM 2416 O O . GLU B 1 133 ? 13.188 -12.781 7.5 1 96 133 GLU B O 1
ATOM 2421 N N . PHE B 1 134 ? 11.766 -11.516 6.375 1 96.06 134 PHE B N 1
ATOM 2422 C CA . PHE B 1 134 ? 11.172 -12.641 5.66 1 96.06 134 PHE B CA 1
ATOM 2423 C C . PHE B 1 134 ? 12.219 -13.336 4.789 1 96.06 134 PHE B C 1
ATOM 2425 O O . PHE B 1 134 ? 12.32 -14.562 4.789 1 96.06 134 PHE B O 1
ATOM 2432 N N . TYR B 1 135 ? 12.992 -12.555 4.07 1 96.62 135 TYR B N 1
ATOM 2433 C CA . TYR B 1 135 ? 14.055 -13.07 3.219 1 96.62 135 TYR B CA 1
ATOM 2434 C C . TYR B 1 135 ? 15.062 -13.867 4.031 1 96.62 135 TYR B C 1
ATOM 2436 O O . TYR B 1 135 ? 15.414 -15 3.67 1 96.62 135 TYR B O 1
ATOM 2444 N N . GLU B 1 136 ? 15.531 -13.297 5.121 1 95.25 136 GLU B N 1
ATOM 2445 C CA . GLU B 1 136 ? 16.516 -13.938 5.984 1 95.25 136 GLU B CA 1
ATOM 2446 C C . GLU B 1 136 ? 15.977 -15.242 6.559 1 95.25 136 GLU B C 1
ATOM 2448 O O . GLU B 1 136 ? 16.703 -16.234 6.641 1 95.25 136 GLU B O 1
ATOM 2453 N N . PHE B 1 137 ? 14.773 -15.18 6.922 1 96.06 137 PHE B N 1
ATOM 2454 C CA . PHE B 1 137 ? 14.125 -16.359 7.473 1 96.06 137 PHE B CA 1
ATOM 2455 C C . PHE B 1 137 ? 14.156 -17.516 6.473 1 96.06 137 PHE B C 1
ATOM 2457 O O . PHE B 1 137 ? 14.492 -18.641 6.828 1 96.06 137 PHE B O 1
ATOM 2464 N N . LEU B 1 138 ? 13.789 -17.219 5.234 1 94.5 138 LEU B N 1
ATOM 2465 C CA . LEU B 1 138 ? 13.758 -18.25 4.195 1 94.5 138 LEU B CA 1
ATOM 2466 C C . LEU B 1 138 ? 15.156 -18.797 3.939 1 94.5 138 LEU B C 1
ATOM 2468 O O . LEU B 1 138 ? 15.32 -20 3.693 1 94.5 138 LEU B O 1
ATOM 2472 N N . GLU B 1 139 ? 16.109 -17.938 4.02 1 91.94 139 GLU B N 1
ATOM 2473 C CA . GLU B 1 139 ? 17.484 -18.391 3.873 1 91.94 139 GLU B CA 1
ATOM 2474 C C . GLU B 1 139 ? 17.875 -19.344 5 1 91.94 139 GLU B C 1
ATOM 2476 O O . GLU B 1 139 ? 18.547 -20.359 4.766 1 91.94 139 GLU B O 1
ATOM 2481 N N . GLU B 1 140 ? 17.438 -19.016 6.109 1 91.62 140 GLU B N 1
ATOM 2482 C CA . GLU B 1 140 ? 17.797 -19.781 7.301 1 91.62 140 GLU B CA 1
ATOM 2483 C C . GLU B 1 140 ? 17.141 -21.172 7.281 1 91.62 140 GLU B C 1
ATOM 2485 O O . GLU B 1 140 ? 17.75 -22.156 7.707 1 91.62 140 GLU B O 1
ATOM 2490 N N . VAL B 1 141 ? 15.945 -21.281 6.699 1 90.44 141 VAL B N 1
ATOM 2491 C CA . VAL B 1 141 ? 15.219 -22.547 6.75 1 90.44 141 VAL B CA 1
ATOM 2492 C C . VAL B 1 141 ? 15.523 -23.375 5.5 1 90.44 141 VAL B C 1
ATOM 2494 O O . VAL B 1 141 ? 15.031 -24.484 5.352 1 90.44 141 VAL B O 1
ATOM 2497 N N . GLY B 1 142 ? 16.359 -22.906 4.625 1 83.19 142 GLY B N 1
ATOM 2498 C CA . GLY B 1 142 ? 16.891 -23.719 3.539 1 83.19 142 GLY B CA 1
ATOM 2499 C C . GLY B 1 142 ? 16.109 -23.578 2.244 1 83.19 142 GLY B C 1
ATOM 2500 O O . GLY B 1 142 ? 16.109 -24.469 1.406 1 83.19 142 GLY B O 1
ATOM 2501 N N . LEU B 1 143 ? 15.516 -22.562 1.928 1 76.88 143 LEU B N 1
ATOM 2502 C CA . LEU B 1 143 ? 14.93 -22.109 0.672 1 76.88 143 LEU B CA 1
ATOM 2503 C C . LEU B 1 143 ? 14.031 -23.172 0.063 1 76.88 143 LEU B C 1
ATOM 2505 O O . LEU B 1 143 ? 13.93 -23.281 -1.161 1 76.88 143 LEU B O 1
ATOM 2509 N N . LYS B 1 144 ? 13.508 -24.062 0.776 1 77.69 144 LYS B N 1
ATOM 2510 C CA . LYS B 1 144 ? 12.875 -25.312 0.347 1 77.69 144 LYS B CA 1
ATOM 2511 C C . LYS B 1 144 ? 12.195 -25.141 -1.007 1 77.69 144 LYS B C 1
ATOM 2513 O O . LYS B 1 144 ? 12.516 -25.844 -1.964 1 77.69 144 LYS B O 1
ATOM 2518 N N . ASN B 1 145 ? 11.344 -24.219 -1.299 1 88.31 145 ASN B N 1
ATOM 2519 C CA . ASN B 1 145 ? 10.555 -24.078 -2.518 1 88.31 145 ASN B CA 1
ATOM 2520 C C . ASN B 1 145 ? 10.969 -22.859 -3.318 1 88.31 145 ASN B C 1
ATOM 2522 O O . ASN B 1 145 ? 10.266 -22.438 -4.234 1 88.31 145 ASN B O 1
ATOM 2526 N N . HIS B 1 146 ? 12.18 -22.328 -2.973 1 95.06 146 HIS B N 1
ATOM 2527 C CA . HIS B 1 146 ? 12.594 -21.094 -3.623 1 95.06 146 HIS B CA 1
ATOM 2528 C C . HIS B 1 146 ? 13.945 -21.25 -4.309 1 95.06 146 HIS B C 1
ATOM 2530 O O . HIS B 1 146 ? 14.781 -22.047 -3.867 1 95.06 146 HIS B O 1
ATOM 2536 N N . ILE B 1 147 ? 14.094 -20.578 -5.438 1 95 147 ILE B N 1
ATOM 2537 C CA . ILE B 1 147 ? 15.352 -20.516 -6.176 1 95 147 ILE B CA 1
ATOM 2538 C C . ILE B 1 147 ? 15.961 -19.125 -6.047 1 95 147 ILE B C 1
ATOM 2540 O O . ILE B 1 147 ? 15.266 -18.125 -6.199 1 95 147 ILE B O 1
ATOM 2544 N N . PHE B 1 148 ? 17.203 -19.094 -5.742 1 96.44 148 PHE B N 1
ATOM 2545 C CA . PHE B 1 148 ? 17.922 -17.844 -5.598 1 96.44 148 PHE B CA 1
ATOM 2546 C C . PHE B 1 148 ? 18.188 -17.203 -6.961 1 96.44 148 PHE B C 1
ATOM 2548 O O . PHE B 1 148 ? 18.578 -17.891 -7.906 1 96.44 148 PHE B O 1
ATOM 2555 N N . HIS B 1 149 ? 17.906 -15.953 -7.055 1 96.81 149 HIS B N 1
ATOM 2556 C CA . HIS B 1 149 ? 18.188 -15.156 -8.242 1 96.81 149 HIS B CA 1
ATOM 2557 C C . HIS B 1 149 ? 18.906 -13.867 -7.879 1 96.81 149 HIS B C 1
ATOM 2559 O O . HIS B 1 149 ? 18.547 -13.195 -6.914 1 96.81 149 HIS B O 1
ATOM 2565 N N . HIS B 1 150 ? 19.906 -13.539 -8.57 1 97.62 150 HIS B N 1
ATOM 2566 C CA . HIS B 1 150 ? 20.672 -12.305 -8.406 1 97.62 150 HIS B CA 1
ATOM 2567 C C . HIS B 1 150 ? 20.453 -11.367 -9.586 1 97.62 150 HIS B C 1
ATOM 2569 O O . HIS B 1 150 ? 20.875 -11.664 -10.711 1 97.62 150 HIS B O 1
ATOM 2575 N N . ILE B 1 151 ? 19.812 -10.258 -9.328 1 97.69 151 ILE B N 1
ATOM 2576 C CA . ILE B 1 151 ? 19.562 -9.281 -10.375 1 97.69 151 ILE B CA 1
ATOM 2577 C C . ILE B 1 151 ? 20.844 -8.539 -10.719 1 97.69 151 ILE B C 1
ATOM 2579 O O . ILE B 1 151 ? 21.5 -7.969 -9.844 1 97.69 151 ILE B O 1
ATOM 2583 N N . LYS B 1 152 ? 21.203 -8.508 -11.961 1 97.06 152 LYS B N 1
ATOM 2584 C CA . LYS B 1 152 ? 22.422 -7.82 -12.406 1 97.06 152 LYS B CA 1
ATOM 2585 C C . LYS B 1 152 ? 22.297 -6.312 -12.227 1 97.06 152 LYS B C 1
ATOM 2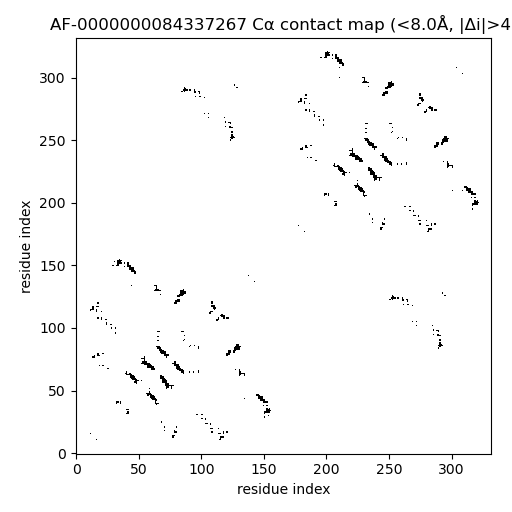587 O O . LYS B 1 152 ? 21.25 -5.73 -12.516 1 97.06 152 LYS B O 1
ATOM 2592 N N . HIS B 1 153 ? 23.469 -5.766 -11.727 1 96.75 153 HIS B N 1
ATOM 2593 C CA . HIS B 1 153 ? 23.5 -4.32 -11.531 1 96.75 153 HIS B CA 1
ATOM 2594 C C . HIS B 1 153 ? 23.5 -3.588 -12.867 1 96.75 153 HIS B C 1
ATOM 2596 O O . HIS B 1 153 ? 24.297 -3.893 -13.75 1 96.75 153 HIS B O 1
ATOM 2602 N N . LYS B 1 154 ? 22.531 -2.689 -13.031 1 94.31 154 LYS B N 1
ATOM 2603 C CA . LYS B 1 154 ? 22.438 -1.801 -14.188 1 94.31 154 LYS B CA 1
ATOM 2604 C C . LYS B 1 154 ? 22.266 -0.348 -13.75 1 94.31 154 LYS B C 1
ATOM 2606 O O . LYS B 1 154 ? 21.141 0.106 -13.508 1 94.31 154 LYS B O 1
ATOM 2611 N N . PRO B 1 155 ? 23.391 0.367 -13.602 1 86.12 155 PRO B N 1
ATOM 2612 C CA . PRO B 1 155 ? 23.281 1.744 -13.109 1 86.12 155 PRO B CA 1
ATOM 2613 C C . PRO B 1 155 ? 22.391 2.619 -13.984 1 86.12 155 PRO B C 1
ATOM 2615 O O . PRO B 1 155 ? 22.25 2.354 -15.18 1 86.12 155 PRO B O 1
ATOM 2618 N N . LYS B 1 156 ? 21.562 3.377 -13.266 1 72.69 156 LYS B N 1
ATOM 2619 C CA . LYS B 1 156 ? 20.703 4.301 -14.008 1 72.69 156 LYS B CA 1
ATOM 2620 C C . LYS B 1 156 ? 21.531 5.125 -15 1 72.69 156 LYS B C 1
ATOM 2622 O O . LYS B 1 156 ? 22.641 5.543 -14.695 1 72.69 156 LYS B O 1
ATOM 2627 N N . ALA B 1 157 ? 21.203 4.918 -16.203 1 56.81 157 ALA B N 1
ATOM 2628 C CA . ALA B 1 157 ? 21.922 5.699 -17.203 1 56.81 157 ALA B CA 1
ATOM 2629 C C . ALA B 1 157 ? 22.047 7.156 -16.781 1 56.81 157 ALA B C 1
ATOM 2631 O O . ALA B 1 157 ? 21.078 7.758 -16.312 1 56.81 157 ALA B O 1
ATOM 2632 N N . ILE B 1 158 ? 23.078 7.457 -16.125 1 50.22 158 ILE B N 1
ATOM 2633 C CA . ILE B 1 158 ? 23.344 8.875 -15.891 1 50.22 158 ILE B CA 1
ATOM 2634 C C . ILE B 1 158 ? 22.984 9.672 -17.141 1 50.22 158 ILE B C 1
ATOM 2636 O O . ILE B 1 158 ? 23.406 9.328 -18.25 1 50.22 158 ILE B O 1
ATOM 2640 N N . LYS B 1 159 ? 21.891 10.25 -17.109 1 44.88 159 LYS B N 1
ATOM 2641 C CA . LYS B 1 159 ? 21.75 11.219 -18.203 1 44.88 159 LYS B CA 1
ATOM 2642 C C . LYS B 1 159 ? 22.984 12.109 -18.297 1 44.88 159 LYS B C 1
ATOM 2644 O O . LYS B 1 159 ? 23.312 12.852 -17.375 1 44.88 159 LYS B O 1
ATOM 2649 N N . ARG B 1 160 ? 24.078 11.656 -18.828 1 41.59 160 ARG B N 1
ATOM 2650 C CA . ARG B 1 160 ? 25.156 12.594 -19.156 1 41.59 160 ARG B CA 1
ATOM 2651 C C . ARG B 1 160 ? 24.609 13.852 -19.812 1 41.59 160 ARG B C 1
ATOM 2653 O O . ARG B 1 160 ? 23.875 13.766 -20.812 1 41.59 160 ARG B O 1
ATOM 2660 N N . LYS B 1 161 ? 24.359 14.875 -19.078 1 38.53 161 LYS B N 1
ATOM 2661 C CA . LYS B 1 161 ? 24.297 16.188 -19.719 1 38.53 161 LYS B CA 1
ATOM 2662 C C . LYS B 1 161 ? 25.328 16.297 -20.828 1 38.53 161 LYS B C 1
ATOM 2664 O O . LYS B 1 161 ? 26.531 16.188 -20.594 1 38.53 161 LYS B O 1
ATOM 2669 N N . LEU B 1 162 ? 25.078 15.82 -21.969 1 38.41 162 LEU B N 1
ATOM 2670 C CA . LEU B 1 162 ? 25.953 16.234 -23.062 1 38.41 162 LEU B CA 1
ATOM 2671 C C . LEU B 1 162 ? 26.312 17.703 -22.953 1 38.41 162 LEU B C 1
ATOM 2673 O O . LEU B 1 162 ? 25.422 18.562 -23 1 38.41 162 LEU B O 1
ATOM 2677 N N . ARG B 1 163 ? 27.25 18.078 -22.156 1 39.59 163 ARG B N 1
ATOM 2678 C CA . ARG B 1 163 ? 27.844 19.406 -22.234 1 39.59 163 ARG B CA 1
ATOM 2679 C C . ARG B 1 163 ? 28 19.859 -23.688 1 39.59 163 ARG B C 1
ATOM 2681 O O . ARG B 1 163 ? 28.562 19.125 -24.5 1 39.59 163 ARG B O 1
ATOM 2688 N N . LYS B 1 164 ? 27.188 20.641 -24.188 1 35.88 164 LYS B N 1
ATOM 2689 C CA . LYS B 1 164 ? 27.391 21.359 -25.438 1 35.88 164 LYS B CA 1
ATOM 2690 C C . LYS B 1 164 ? 28.828 21.875 -25.547 1 35.88 164 LYS B C 1
ATOM 2692 O O . LYS B 1 164 ? 29.297 22.594 -24.656 1 35.88 164 LYS B O 1
ATOM 2697 N N . VAL B 1 165 ? 29.688 21.203 -26.094 1 38.06 165 VAL B N 1
ATOM 2698 C CA . VAL B 1 165 ? 30.922 21.828 -26.531 1 38.06 165 VAL B CA 1
ATOM 2699 C C . VAL B 1 165 ? 30.625 23.203 -27.125 1 38.06 165 VAL B C 1
ATOM 2701 O O . VAL B 1 165 ? 29.875 23.312 -28.109 1 38.06 165 VAL B O 1
ATOM 2704 N N . ALA B 1 166 ? 30.766 24.312 -26.328 1 27.53 166 ALA B N 1
ATOM 2705 C CA . ALA B 1 166 ? 30.828 25.641 -26.906 1 27.53 166 ALA B CA 1
ATOM 2706 C C . ALA B 1 166 ? 32.094 25.812 -27.75 1 27.53 166 ALA B C 1
ATOM 2708 O O . ALA B 1 166 ? 33.156 25.266 -27.438 1 27.53 166 ALA B O 1
#

Nearest PDB structures (foldseek):
  8eps-assembly1_A  TM=4.320E-01  e=7.173E-01  Cryptococcus neoformans
  5u29-assembly1_A  TM=4.367E-01  e=1.059E+00  Cryptococcus neoformans H99
  8g0v-assembly1_C  TM=4.258E-01  e=1.131E+00  Cryptococcus neoformans
  8eps-assembly3_C  TM=3.749E-01  e=1.466E+00  Cryptococcus neoformans
  8eps-assembly2_B  TM=3.667E-01  e=2.808E+00  Cryptococcus neoformans

Organism: NCBI:txid1302689

Foldseek 3Di:
DPPPPVPVPPPQDLQNQQVVLQVVLVVVLLVLQLQDDDFLQQKWKKFADDDDQDAAHFRIWIAGQAKTWTWHQHPPRHTAIEIEGAPDPVCVVCVVSVVVSVVSSQVSQPCVNTPHNNNVRYDDPDYYHRRNVVVVVCVVVPVVRIDMDTRHHDHDPPPPPPPPPD/DPPPPVPVPPPQDLQNQQVVLQVVLVVVLLVLQLQDDDFLQQKWKKFADDDDQDAAHFRIWIAGQAKTWTWHQHPPRHTAIEIEGADDPVCVVCVVSVVVSVVSSQVSQPCVNTPHNNNVRYDDPDYYHRRNVVVVVCVVVPVVRIDMDTRHHDHDPPPPPPPPPD

Solvent-accessible surface area (backbone atoms only — not comparable to full-atom values): 18200 Å² total; per-residue (Å²): 130,86,77,70,73,72,71,78,71,74,65,85,45,70,54,53,51,46,52,54,36,48,52,50,41,49,52,54,44,51,56,58,37,13,40,46,85,56,63,72,64,22,34,33,35,37,29,65,52,74,82,77,88,40,65,73,33,43,60,34,33,43,40,22,38,50,38,36,40,32,35,30,23,33,80,92,70,34,50,33,36,37,40,29,34,32,30,48,82,92,39,51,88,48,23,68,56,46,32,51,46,53,51,44,48,56,51,52,35,25,54,91,65,37,98,56,78,45,62,81,28,52,49,45,45,58,63,41,42,54,22,43,60,51,45,52,50,40,59,73,72,58,39,83,75,41,45,82,44,73,53,66,75,45,67,66,75,68,77,68,73,74,71,73,82,124,132,84,78,71,73,70,70,77,72,74,66,84,45,71,52,54,50,46,51,52,35,50,52,50,41,50,53,55,45,51,56,58,38,13,39,48,86,56,63,72,62,23,34,32,36,38,30,65,51,75,82,77,88,39,66,72,32,42,60,34,34,43,40,22,37,51,36,36,40,32,36,30,25,35,79,91,70,35,52,32,38,36,40,29,33,31,30,47,81,94,42,52,90,46,24,68,56,47,30,50,45,53,50,45,47,55,52,52,34,25,52,90,67,34,98,56,78,45,62,80,28,51,50,44,45,58,62,41,42,54,23,41,59,50,44,51,50,40,59,71,72,59,37,82,74,43,45,82,43,73,52,66,75,46,67,66,76,68,77,70,74,74,71,73,83,126

Radius of gyration: 23.02 Å; Cα contacts (8 Å, |Δi|>4): 587; chains: 2; bounding box: 75×88×70 Å